Protein AF-N9Z4W6-F1 (afdb_monomer)

Radius of gyration: 20.59 Å; Cα contacts (8 Å, |Δi|>4): 262; chains: 1; bounding box: 48×37×67 Å

pLDDT: mean 90.76, std 9.38, range [47.69, 98.38]

Mean predicted aligned error: 5.92 Å

Foldseek 3Di:
DPFDEAEDCVPPPLLVDDLQQLQQPDKDWDWDWDDDDPPIDIDIFIFGQGNPGTYGLVVSLVSLCVSCVSVVNVVVLVLQLVCCVPPVPDPDPPDDSSSVSSNCVSVVVCPDLLRLCVQVSCVVRPVVVCPPDAAWKKAFPPPRDIDRHHHPNVVVVQWHQDPVPRDTGGIGGPDDDD

Nearest PDB structures (foldseek):
  4rnd-assembly1_C  TM=2.613E-01  e=1.768E+00  Saccharomyces cerevisiae S288C
  3ftq-assembly5_A  TM=2.591E-01  e=4.337E+00  Mus musculus
  6s2f-assembly1_A  TM=2.203E-01  e=3.414E+00  Saccharomyces cerevisiae S288C
  7y9b-assembly1_B  TM=1.938E-01  e=3.848E+00  Pipistrellus bat coronavirus HKU5

Secondary structure (DSSP, 8-state):
----EE--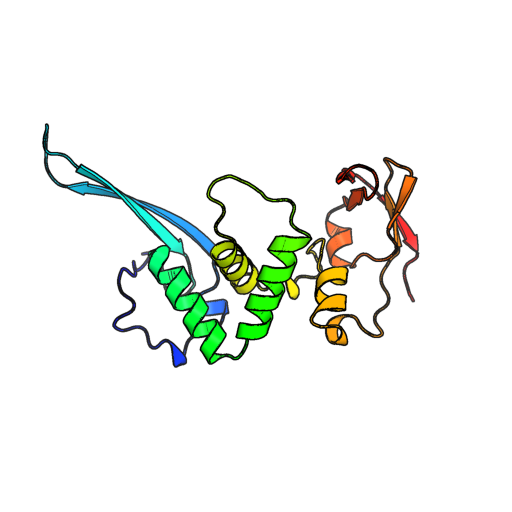-TT--GGG--TTTT---EEEEEEEEESSGGG-EEEEEEEEE-SS-EEEHHHHHHHHHHHHHHTT-HHHHHHHHHHHHHT-----TT--HHHHHHHHHHTTGGG-TTSTTHHHHHHHH-GGGTTT----EEEETTTTEEES---HHHHTTS-EE-TTT--EE-EEEEE---

Solvent-accessible surface area (backbone atoms only — not comparable to full-atom values): 10509 Å² total; per-residue (Å²): 131,91,70,54,71,35,89,63,70,83,90,59,69,61,91,79,54,54,64,70,43,64,18,72,73,48,81,41,75,44,82,43,74,46,77,59,80,95,63,47,45,77,50,70,51,51,24,32,34,31,72,81,27,32,26,30,43,75,56,42,56,58,48,50,55,51,44,35,52,76,73,68,41,48,68,57,45,52,51,41,38,54,45,48,68,73,72,44,89,71,85,53,90,89,67,56,61,66,60,51,23,52,52,44,56,42,64,41,43,81,76,34,56,55,38,92,53,23,65,69,50,28,54,72,78,39,39,83,81,49,60,96,63,75,47,31,22,34,32,30,70,81,78,70,44,75,45,76,67,44,44,77,56,32,58,75,66,64,47,45,71,29,94,85,76,66,48,75,33,49,61,46,82,77,45,73,66,131

Sequence (178 aa):
MERRQINSLSGIDIPSLGFEDIRFMFGTGVSESDGFGRQKKRSLRKGVQTQIGDIREDLWYQLAEQVIGLHGETWLLEALEVWCREEMHYPRYGFDLHKEALEMHSHRIFDSEGWIDYIPFNRRFRPEVVEGRRFPKIRVDCCNREISEVTEESLRRDMAPCPGCGAFRSYEVIERPE

Structure (mmCIF, N/CA/C/O backbone):
data_AF-N9Z4W6-F1
#
_entry.id   AF-N9Z4W6-F1
#
loop_
_atom_site.group_PDB
_atom_site.id
_atom_site.type_symbol
_atom_site.label_atom_id
_atom_site.label_alt_id
_atom_site.label_comp_id
_atom_site.label_asym_id
_atom_site.label_entity_id
_atom_site.label_seq_id
_atom_site.pdbx_PDB_ins_code
_atom_site.Cartn_x
_atom_site.Cartn_y
_atom_site.Cartn_z
_atom_site.occupancy
_atom_site.B_iso_or_equiv
_atom_site.auth_seq_id
_atom_site.auth_comp_id
_atom_site.auth_asym_id
_atom_site.auth_atom_id
_atom_site.pdbx_PDB_model_num
ATOM 1 N N . MET A 1 1 ? -20.416 17.299 4.964 1.00 47.69 1 MET A N 1
ATOM 2 C CA . MET A 1 1 ? -20.675 15.846 4.985 1.00 47.69 1 MET A CA 1
ATOM 3 C C . MET A 1 1 ? -20.576 15.395 6.427 1.00 47.69 1 MET A C 1
ATOM 5 O O . MET A 1 1 ? -19.524 15.576 7.029 1.00 47.69 1 MET A O 1
ATOM 9 N N . GLU A 1 2 ? -21.678 14.935 7.005 1.00 49.84 2 GLU A N 1
ATOM 10 C CA . GLU A 1 2 ? -21.704 14.396 8.364 1.00 49.84 2 GLU A CA 1
ATOM 11 C C . GLU A 1 2 ? -20.915 13.080 8.359 1.00 49.84 2 GLU A C 1
ATOM 13 O O . GLU A 1 2 ? -21.285 12.122 7.683 1.00 49.84 2 GLU A O 1
ATOM 18 N N . ARG A 1 3 ? -19.740 13.069 8.996 1.00 69.12 3 ARG A N 1
ATOM 19 C CA . ARG A 1 3 ? -18.851 11.903 9.004 1.00 69.12 3 ARG A CA 1
ATOM 20 C C . ARG A 1 3 ? -19.323 10.966 10.104 1.00 69.12 3 ARG A C 1
ATOM 22 O O . ARG A 1 3 ? -19.065 11.219 11.279 1.00 69.12 3 ARG A O 1
ATOM 29 N N . ARG A 1 4 ? -20.039 9.903 9.731 1.00 90.19 4 ARG A N 1
ATOM 30 C CA . ARG A 1 4 ? -20.436 8.845 10.666 1.00 90.19 4 ARG A CA 1
ATOM 31 C C . ARG A 1 4 ? -19.179 8.267 11.320 1.00 90.19 4 ARG A C 1
ATOM 33 O O . ARG A 1 4 ? -18.377 7.624 10.645 1.00 90.19 4 ARG A O 1
ATOM 40 N N . GLN A 1 5 ? -19.012 8.505 12.620 1.00 94.19 5 GLN A N 1
ATOM 41 C CA . GLN A 1 5 ? -17.922 7.920 13.395 1.00 94.19 5 GLN A CA 1
ATOM 42 C C . GLN A 1 5 ? -18.233 6.463 13.726 1.00 94.19 5 GLN A C 1
ATOM 44 O O . GLN A 1 5 ? -19.307 6.138 14.234 1.00 94.19 5 GLN A O 1
ATOM 49 N N . ILE A 1 6 ? -17.266 5.593 13.471 1.00 95.38 6 ILE A N 1
ATOM 50 C CA . ILE A 1 6 ? -17.329 4.166 13.753 1.00 95.38 6 ILE A CA 1
ATOM 51 C C . ILE A 1 6 ? -16.322 3.888 14.872 1.00 95.38 6 ILE A C 1
ATOM 53 O O . ILE A 1 6 ? -15.109 3.959 14.684 1.00 95.38 6 ILE A O 1
ATOM 57 N N . ASN A 1 7 ? -16.846 3.624 16.069 1.00 95.12 7 ASN A N 1
ATOM 58 C CA . ASN A 1 7 ? -16.066 3.350 17.286 1.00 95.12 7 ASN A CA 1
ATOM 59 C C . ASN A 1 7 ? -16.203 1.895 17.767 1.00 95.12 7 ASN A C 1
ATOM 61 O O . ASN A 1 7 ? -15.691 1.539 18.829 1.00 95.12 7 ASN A O 1
ATOM 65 N N . SER A 1 8 ? -16.901 1.068 16.989 1.00 95.00 8 SER A N 1
ATOM 66 C CA . SER A 1 8 ? -17.042 -0.373 17.166 1.00 95.00 8 SER A CA 1
ATOM 67 C C . SER A 1 8 ? -17.280 -1.007 15.798 1.00 95.00 8 SER A C 1
ATOM 69 O O . SER A 1 8 ? -17.949 -0.401 14.960 1.00 95.00 8 SER A O 1
ATOM 71 N N . LEU A 1 9 ? -16.773 -2.222 15.592 1.00 94.19 9 LEU A N 1
ATOM 72 C CA . LEU A 1 9 ? -17.077 -3.027 14.404 1.00 94.19 9 LEU A CA 1
ATOM 73 C C . LEU A 1 9 ? -18.420 -3.771 14.530 1.00 94.19 9 LEU A C 1
ATOM 75 O O . LEU A 1 9 ? -18.932 -4.303 13.550 1.00 94.19 9 LEU A O 1
ATOM 79 N N . SER A 1 10 ? -19.029 -3.783 15.723 1.00 90.06 10 SER A N 1
ATOM 80 C CA . SER A 1 10 ? -20.347 -4.384 15.946 1.00 90.06 10 SER A CA 1
ATOM 81 C C . SER A 1 10 ? -21.411 -3.693 15.083 1.00 90.06 10 SER A C 1
ATOM 83 O O . SER A 1 10 ? -21.718 -2.520 15.305 1.00 90.06 10 SER A O 1
ATOM 85 N N . GLY A 1 11 ? -21.987 -4.424 14.128 1.00 87.62 11 GLY A N 1
ATOM 86 C CA . GLY A 1 11 ? -23.000 -3.910 13.199 1.00 87.62 11 GLY A CA 1
ATOM 87 C C . GLY A 1 11 ? -22.466 -3.530 11.815 1.00 87.62 11 GLY A C 1
ATOM 88 O O . GLY A 1 11 ? -23.227 -2.998 11.010 1.00 87.62 11 GLY A O 1
ATOM 89 N N . ILE A 1 12 ? -21.188 -3.797 11.535 1.00 93.00 12 ILE A N 1
ATOM 90 C CA . ILE A 1 12 ? -20.648 -3.811 10.175 1.00 93.00 12 ILE A CA 1
ATOM 91 C C . ILE A 1 12 ? -20.713 -5.245 9.658 1.00 93.00 12 ILE A C 1
ATOM 93 O O . ILE A 1 12 ? -20.221 -6.168 10.306 1.00 93.00 12 ILE A O 1
ATOM 97 N N . ASP A 1 13 ? -21.319 -5.422 8.491 1.00 95.12 13 ASP A N 1
ATOM 98 C CA . ASP A 1 13 ? -21.306 -6.690 7.771 1.00 95.12 13 ASP A CA 1
ATOM 99 C C . ASP A 1 13 ? -19.973 -6.832 7.024 1.00 95.12 13 ASP A C 1
ATOM 101 O O . ASP A 1 13 ? -19.857 -6.494 5.853 1.00 95.12 13 ASP A O 1
ATOM 105 N N . ILE A 1 14 ? -18.925 -7.250 7.741 1.00 94.56 14 ILE A N 1
ATOM 106 C CA . ILE A 1 14 ? -17.553 -7.327 7.207 1.00 94.56 14 ILE A CA 1
ATOM 107 C C . ILE A 1 14 ? -17.464 -8.178 5.923 1.00 94.56 14 ILE A C 1
ATOM 109 O O . ILE A 1 14 ? -16.799 -7.732 4.989 1.00 94.56 14 ILE A O 1
ATOM 113 N N . PRO A 1 15 ? -18.133 -9.346 5.810 1.00 95.62 15 PRO A N 1
ATOM 114 C CA . PRO A 1 15 ? -18.084 -10.159 4.593 1.00 95.62 15 PRO A CA 1
ATOM 115 C C . PRO A 1 15 ? -18.609 -9.484 3.321 1.00 95.62 15 PRO A C 1
ATOM 117 O O . PRO A 1 15 ? -18.264 -9.940 2.234 1.00 95.62 15 PRO A O 1
ATOM 120 N N . SER A 1 16 ? -19.432 -8.433 3.422 1.00 95.62 16 SER A N 1
ATOM 121 C CA . SER A 1 16 ? -19.909 -7.692 2.246 1.00 95.62 16 SER A CA 1
ATOM 122 C C . SER A 1 16 ? -19.009 -6.526 1.834 1.00 95.62 16 SER A C 1
ATOM 124 O O . SER A 1 16 ? -19.274 -5.904 0.807 1.00 95.62 16 SER A O 1
ATOM 126 N N . LEU A 1 17 ? -17.940 -6.240 2.586 1.00 96.62 17 LEU A N 1
ATOM 127 C CA . LEU A 1 17 ? -17.010 -5.157 2.270 1.00 96.62 17 LEU A CA 1
ATOM 128 C C . LEU A 1 17 ? -15.988 -5.563 1.203 1.00 96.62 17 LEU A C 1
ATOM 130 O O . LEU A 1 17 ? -15.403 -6.649 1.250 1.00 96.62 17 LEU A O 1
ATOM 134 N N . GLY A 1 18 ? -15.721 -4.644 0.277 1.00 96.19 18 GLY A N 1
ATOM 135 C CA . GLY A 1 18 ? -14.570 -4.683 -0.621 1.00 96.19 18 GLY A CA 1
ATOM 136 C C . GLY A 1 18 ? -13.427 -3.773 -0.161 1.00 96.19 18 GLY A C 1
ATOM 137 O O . GLY A 1 18 ? -13.537 -3.025 0.811 1.00 96.19 18 GLY A O 1
ATOM 138 N N . PHE A 1 19 ? -12.313 -3.795 -0.896 1.00 96.81 19 PHE A N 1
ATOM 139 C CA . PHE A 1 19 ? -11.141 -2.975 -0.566 1.00 96.81 19 PHE A CA 1
ATOM 140 C C . PHE A 1 19 ? -11.378 -1.468 -0.712 1.00 96.81 19 PHE A C 1
ATOM 142 O O . PHE A 1 19 ? -10.868 -0.699 0.098 1.00 96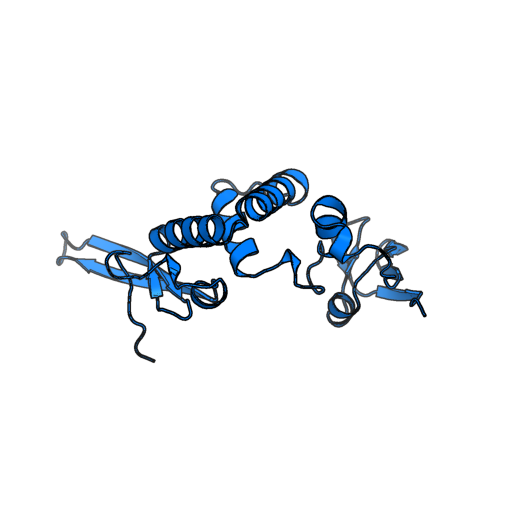.81 19 PHE A O 1
ATOM 149 N N . GLU A 1 20 ? -12.181 -1.033 -1.688 1.00 96.31 20 GLU A N 1
ATOM 150 C CA . GLU A 1 20 ? -12.514 0.393 -1.839 1.00 96.31 20 GLU A CA 1
ATOM 151 C C . GLU A 1 20 ? -13.373 0.911 -0.675 1.00 96.31 20 GLU A C 1
ATOM 153 O O . GLU A 1 20 ? -13.198 2.052 -0.245 1.00 96.31 20 GLU A O 1
ATOM 158 N N . ASP A 1 21 ? -14.225 0.061 -0.086 1.00 96.81 21 ASP A N 1
ATOM 159 C CA . ASP A 1 21 ? -15.069 0.445 1.050 1.00 96.81 21 ASP A CA 1
ATOM 160 C C . ASP A 1 21 ? -14.235 0.859 2.269 1.00 96.81 21 ASP A C 1
ATOM 162 O O . ASP A 1 21 ? -14.584 1.805 2.986 1.00 96.81 21 ASP A O 1
ATOM 166 N N . ILE A 1 22 ? -13.116 0.159 2.479 1.00 96.44 22 ILE A N 1
ATOM 167 C CA . ILE A 1 22 ? -12.206 0.339 3.615 1.00 96.44 22 ILE A CA 1
ATOM 168 C C . ILE A 1 22 ? -10.924 1.099 3.262 1.00 96.44 22 ILE A C 1
ATOM 170 O O . ILE A 1 22 ? -10.061 1.253 4.127 1.00 96.44 22 ILE A O 1
ATOM 174 N N . ARG A 1 23 ? -10.780 1.582 2.023 1.00 97.12 23 ARG A N 1
ATOM 175 C CA . ARG A 1 23 ? -9.571 2.266 1.554 1.00 97.12 23 ARG A CA 1
ATOM 176 C C . ARG A 1 23 ? -9.199 3.422 2.477 1.00 97.12 23 ARG A C 1
ATOM 178 O O . ARG A 1 23 ? -10.034 4.282 2.770 1.00 97.12 23 ARG A O 1
ATOM 185 N N . PHE A 1 24 ? -7.937 3.465 2.903 1.00 97.06 24 PHE A N 1
ATOM 186 C CA . PHE A 1 24 ? -7.423 4.562 3.714 1.0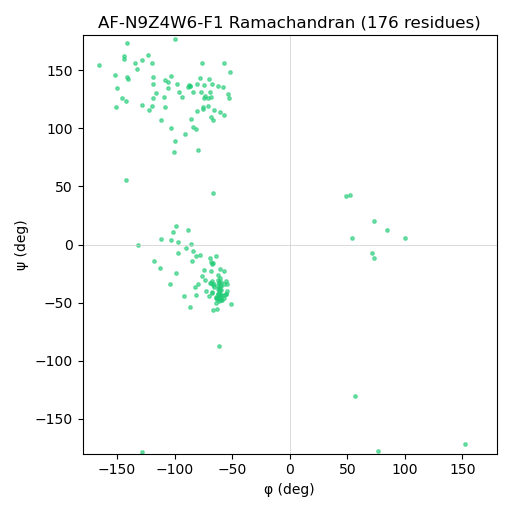0 97.06 24 PHE A CA 1
ATOM 187 C C . PHE A 1 24 ? -7.424 5.841 2.866 1.00 97.06 24 PHE A C 1
ATOM 189 O O . PHE A 1 24 ? -6.629 5.982 1.941 1.00 97.06 24 PHE A O 1
ATOM 196 N N . MET A 1 25 ? -8.334 6.783 3.131 1.00 95.62 25 MET A N 1
ATOM 197 C CA . MET A 1 25 ? -8.365 8.049 2.386 1.00 95.62 25 MET A CA 1
ATOM 198 C C . MET A 1 25 ? -7.434 9.076 3.030 1.00 95.62 25 MET A C 1
ATOM 200 O O . MET A 1 25 ? -6.577 9.654 2.368 1.00 95.62 25 MET A O 1
ATOM 204 N N . PHE A 1 26 ? -7.623 9.320 4.328 1.00 94.81 26 PHE A N 1
ATOM 205 C CA . PHE A 1 26 ? -6.786 10.200 5.141 1.00 94.81 26 PHE A CA 1
ATOM 206 C C . PHE A 1 26 ? -7.057 9.976 6.633 1.00 94.81 26 PHE A C 1
ATOM 208 O O . PHE A 1 26 ? -8.162 9.594 7.031 1.00 94.81 26 PHE A O 1
ATOM 215 N N . GLY A 1 27 ? -6.059 10.276 7.467 1.00 95.06 27 GLY A N 1
ATOM 216 C CA . GLY A 1 27 ? -6.202 10.247 8.920 1.00 95.06 27 GLY A CA 1
ATOM 217 C C . GLY A 1 27 ? -7.095 11.380 9.435 1.00 95.06 27 GLY A C 1
ATOM 218 O O . GLY A 1 27 ? -7.059 12.510 8.943 1.00 95.06 27 GLY A O 1
ATOM 219 N N . THR A 1 28 ? -7.893 11.088 10.455 1.00 95.25 28 THR A N 1
ATOM 220 C CA . THR A 1 28 ? -8.751 12.038 11.168 1.00 95.25 28 THR A CA 1
ATOM 221 C C . THR A 1 28 ? -8.363 12.104 12.644 1.00 95.25 28 THR A C 1
ATOM 223 O O . THR A 1 28 ? -7.763 11.190 13.212 1.00 95.25 28 THR A O 1
ATOM 226 N N . GLY A 1 29 ? -8.695 13.222 13.289 1.00 93.69 29 GLY A N 1
ATOM 227 C CA . GLY A 1 29 ? -8.408 13.441 14.700 1.00 93.69 29 GLY A CA 1
ATOM 228 C C . GLY A 1 29 ? -9.500 14.267 15.358 1.00 93.69 29 GLY A C 1
ATOM 229 O O . GLY A 1 29 ? -9.803 15.365 14.892 1.00 93.69 29 GLY A O 1
ATOM 230 N N . VAL A 1 30 ? -10.073 13.765 16.452 1.00 90.06 30 VAL A N 1
ATOM 231 C CA . VAL A 1 30 ? -11.050 14.508 17.259 1.00 90.06 30 VAL A CA 1
ATOM 232 C C . VAL A 1 30 ? -10.514 14.679 18.668 1.00 90.06 30 VAL A C 1
ATOM 234 O O . VAL A 1 30 ? -10.226 13.709 19.367 1.00 90.06 30 VAL A O 1
ATOM 237 N N . SER A 1 31 ? -10.346 15.940 19.071 1.00 90.62 31 SER A N 1
ATOM 238 C CA . SER A 1 31 ? -9.992 16.276 20.448 1.00 90.62 31 SER A CA 1
ATOM 239 C C . SER A 1 31 ? -11.184 16.013 21.350 1.00 90.62 31 SER A C 1
ATOM 241 O O . SER A 1 31 ? -12.224 16.654 21.223 1.00 90.62 31 SER A O 1
ATOM 243 N N . GLU A 1 32 ? -10.998 15.116 22.298 1.00 88.44 32 GLU A N 1
ATOM 244 C CA . GLU A 1 32 ? -11.972 14.798 23.324 1.00 88.44 32 GLU A CA 1
ATOM 245 C C . GLU A 1 32 ? -11.538 15.456 24.631 1.00 88.44 32 GLU A C 1
ATOM 247 O O . GLU A 1 32 ? -10.352 15.656 24.927 1.00 88.44 32 GLU A O 1
ATOM 252 N N . SER A 1 33 ? -12.514 15.901 25.408 1.00 88.31 33 SER A N 1
ATOM 253 C CA . SER A 1 33 ? -12.266 16.497 26.710 1.00 88.31 33 SER A CA 1
ATOM 254 C C . SER A 1 33 ? -13.358 16.072 27.661 1.00 88.31 33 SER A C 1
ATOM 256 O O . SER A 1 33 ? -14.528 16.332 27.401 1.00 88.31 33 SER A O 1
ATOM 258 N N . ASP A 1 34 ? -12.947 15.461 28.760 1.00 89.00 34 ASP A N 1
ATOM 259 C CA . ASP A 1 34 ? -13.835 15.007 29.819 1.00 89.00 34 ASP A CA 1
ATOM 260 C C . ASP A 1 34 ? -13.479 15.717 31.130 1.00 89.00 34 ASP A C 1
ATOM 262 O O . ASP A 1 34 ? -12.302 15.919 31.443 1.00 89.00 34 ASP A O 1
ATOM 266 N N . GLY A 1 35 ? -14.494 16.141 31.881 1.00 88.00 35 GLY A N 1
ATOM 267 C CA . GLY A 1 35 ? -14.331 16.879 33.135 1.00 88.00 35 GLY A CA 1
ATOM 268 C C . GLY A 1 35 ? -13.958 18.366 32.998 1.00 88.00 35 GLY A C 1
ATOM 269 O O . GLY A 1 35 ? -13.853 18.936 31.909 1.00 88.00 35 GLY A O 1
ATOM 270 N N . PHE A 1 36 ? -13.757 19.020 34.149 1.00 86.81 36 PHE A N 1
ATOM 271 C CA . PHE A 1 36 ? -13.523 20.466 34.263 1.00 86.81 36 PHE A CA 1
ATOM 272 C C . PHE A 1 36 ? -12.361 20.803 35.211 1.00 86.81 36 PHE A C 1
ATOM 274 O O . PHE A 1 36 ? -12.021 20.044 36.122 1.00 86.81 36 PHE A O 1
ATOM 281 N N . GLY A 1 37 ? -11.754 21.979 35.013 1.00 88.69 37 GLY A N 1
ATOM 282 C CA . GLY A 1 37 ? -10.690 22.503 35.875 1.00 88.69 37 GLY A CA 1
ATOM 283 C C . GLY A 1 37 ? -9.498 21.548 35.990 1.00 88.69 37 GLY A C 1
ATOM 284 O O . GLY A 1 37 ? -8.993 21.052 34.986 1.00 88.69 37 GLY A O 1
ATOM 285 N N . ARG A 1 38 ? -9.064 21.267 37.226 1.00 87.81 38 ARG A N 1
ATOM 286 C CA . ARG A 1 38 ? -7.938 20.356 37.509 1.00 87.81 38 ARG A CA 1
ATOM 287 C C . ARG A 1 38 ? -8.214 18.888 37.152 1.00 87.81 38 ARG A C 1
ATOM 289 O O . ARG A 1 38 ? -7.266 18.122 37.070 1.00 87.81 38 ARG A O 1
ATOM 296 N N . GLN A 1 39 ? -9.476 18.503 36.942 1.00 91.06 39 GLN A N 1
ATOM 297 C CA . GLN A 1 39 ? -9.869 17.138 36.568 1.00 91.06 39 GLN A CA 1
ATOM 298 C C . GLN A 1 39 ? -10.074 16.968 35.056 1.00 91.06 39 GLN A C 1
ATOM 300 O O . GLN A 1 39 ? -10.458 15.888 34.616 1.00 91.06 39 GLN A O 1
ATOM 305 N N . LYS A 1 40 ? -9.839 18.017 34.252 1.00 90.62 40 LYS A N 1
ATOM 306 C CA . LYS A 1 40 ? -10.010 17.942 32.800 1.00 90.62 40 LYS A CA 1
ATOM 307 C C . LYS A 1 40 ? -8.987 16.980 32.195 1.00 90.62 40 LYS A C 1
ATOM 309 O O . LYS A 1 40 ? -7.789 17.261 32.195 1.00 90.62 40 LYS A O 1
ATOM 314 N N . LYS A 1 41 ? -9.470 15.886 31.617 1.00 90.81 41 LYS A N 1
ATOM 315 C CA . LYS A 1 41 ? -8.677 14.950 30.818 1.00 90.81 41 LYS A CA 1
ATOM 316 C C . LYS A 1 41 ? -8.846 15.304 29.350 1.00 90.81 41 LYS A C 1
ATOM 318 O O . LYS A 1 41 ? -9.964 15.516 28.891 1.00 90.81 41 LYS A O 1
ATOM 323 N N . ARG A 1 42 ? -7.737 15.400 28.617 1.00 89.19 42 ARG A N 1
ATOM 324 C CA . ARG A 1 42 ? -7.745 15.583 27.161 1.00 89.19 42 ARG A CA 1
ATOM 325 C C . ARG A 1 42 ? -7.261 14.296 26.513 1.00 89.19 42 ARG A C 1
ATOM 327 O O . ARG A 1 42 ? -6.180 13.823 26.854 1.00 89.19 42 ARG A O 1
ATOM 334 N N . SER A 1 43 ? -8.041 13.772 25.582 1.00 90.50 43 SER A N 1
ATOM 335 C CA . SER A 1 43 ? -7.666 12.657 24.713 1.00 90.50 43 SER A CA 1
ATOM 336 C C . SER A 1 43 ? -7.800 13.079 23.254 1.00 90.50 43 SER A C 1
ATOM 338 O O . SER A 1 43 ? -8.412 14.099 22.928 1.00 90.50 43 SER A O 1
ATOM 340 N N . LEU A 1 44 ? -7.172 12.317 22.366 1.00 91.25 44 LEU A N 1
ATOM 341 C CA . LEU A 1 44 ? -7.333 12.464 20.928 1.00 91.25 44 LEU A CA 1
ATOM 342 C C . LEU A 1 44 ? -7.821 11.127 20.386 1.00 91.25 44 LEU A C 1
ATOM 344 O O . LEU A 1 44 ? -7.086 10.141 20.434 1.00 91.25 44 LEU A O 1
ATOM 348 N N . ARG A 1 45 ? -9.035 11.107 19.843 1.00 93.56 45 ARG A N 1
ATOM 349 C CA . ARG A 1 45 ? -9.487 9.992 19.020 1.00 93.56 45 ARG A CA 1
ATOM 350 C C . ARG A 1 45 ? -8.806 10.106 17.662 1.00 93.56 45 ARG A C 1
ATOM 352 O O . ARG A 1 45 ? -9.066 11.065 16.937 1.00 93.56 45 ARG A O 1
ATOM 359 N N . LYS A 1 46 ? -7.974 9.126 17.321 1.00 95.56 46 LYS A N 1
ATOM 360 C CA . LYS A 1 46 ? -7.433 8.951 15.969 1.00 95.56 46 LYS A CA 1
ATOM 361 C C . LYS A 1 46 ? -8.386 8.102 15.140 1.00 95.56 46 LYS A C 1
ATOM 363 O O . LYS A 1 46 ? -8.921 7.109 15.640 1.00 95.56 46 LYS A O 1
ATOM 368 N N . GLY A 1 47 ? -8.610 8.501 13.900 1.00 96.56 47 GLY A N 1
ATOM 369 C CA . GLY A 1 47 ? -9.449 7.765 12.969 1.00 96.56 47 GLY A CA 1
ATOM 370 C C . GLY A 1 47 ? -8.892 7.767 11.558 1.00 96.56 47 GLY A C 1
ATOM 371 O O . GLY A 1 47 ? -7.905 8.434 11.257 1.00 96.56 47 GLY A O 1
ATOM 372 N N . VAL A 1 48 ? -9.551 7.003 10.703 1.00 97.19 48 VAL A N 1
ATOM 373 C CA . VAL A 1 48 ? -9.266 6.853 9.284 1.00 97.19 48 VAL A CA 1
ATOM 374 C C . VAL A 1 48 ? -10.572 7.088 8.550 1.00 97.19 48 VAL A C 1
ATOM 376 O O . VAL A 1 48 ? -11.567 6.392 8.778 1.00 97.19 48 VAL A O 1
ATOM 379 N N . GLN A 1 49 ? -10.589 8.089 7.672 1.00 97.06 49 GLN A N 1
ATOM 380 C CA . GLN A 1 49 ? -11.714 8.270 6.769 1.00 97.06 49 GLN A CA 1
ATOM 381 C C . GLN A 1 49 ? -11.660 7.193 5.682 1.00 97.06 49 GLN A C 1
ATOM 383 O O . GLN A 1 49 ? -10.654 7.050 4.990 1.00 97.06 49 GLN A O 1
ATOM 388 N N . THR A 1 50 ? -12.778 6.494 5.519 1.00 96.75 50 THR A N 1
ATOM 389 C CA . THR A 1 50 ? -13.036 5.498 4.470 1.00 96.75 50 THR A CA 1
ATOM 390 C C . THR A 1 50 ? -14.360 5.822 3.770 1.00 96.75 50 THR A C 1
ATOM 392 O O . THR A 1 50 ? -15.026 6.805 4.123 1.00 96.75 50 THR A O 1
ATOM 395 N N . GLN A 1 51 ? -14.784 5.007 2.803 1.00 95.19 51 GLN A N 1
ATOM 396 C CA . GLN A 1 51 ? -16.074 5.194 2.136 1.00 95.19 51 GLN A CA 1
ATOM 397 C C . GLN A 1 51 ? -17.255 4.911 3.077 1.00 95.19 51 GLN A C 1
ATOM 399 O O . GLN A 1 51 ? -18.279 5.591 3.002 1.00 95.19 51 GLN A O 1
ATOM 404 N N . ILE A 1 52 ? -17.101 3.963 4.006 1.00 94.81 52 ILE A N 1
ATOM 405 C CA . ILE A 1 52 ? -18.168 3.572 4.943 1.00 94.81 52 ILE A CA 1
ATOM 406 C C . ILE A 1 52 ? -18.252 4.461 6.192 1.00 94.81 52 ILE A C 1
ATOM 408 O O . ILE A 1 52 ? -19.260 4.443 6.904 1.00 94.81 52 ILE A O 1
ATOM 412 N N . GLY A 1 53 ? -17.222 5.269 6.461 1.00 95.44 53 GLY A N 1
ATOM 413 C CA . GLY A 1 53 ? -17.222 6.238 7.556 1.00 95.44 53 GLY A CA 1
ATOM 414 C C . GLY A 1 53 ? -15.838 6.564 8.110 1.00 95.44 53 GLY A C 1
ATOM 415 O O . GLY A 1 53 ? -14.810 6.179 7.559 1.00 95.44 53 GLY A O 1
ATOM 416 N N . ASP A 1 54 ? -15.829 7.303 9.219 1.00 96.38 54 ASP A N 1
ATOM 417 C CA . ASP A 1 54 ? -14.623 7.637 9.982 1.00 96.38 54 ASP A CA 1
ATOM 418 C C . ASP A 1 54 ? -14.395 6.564 11.058 1.00 96.38 54 ASP A C 1
ATOM 420 O O . ASP A 1 54 ? -14.993 6.606 12.140 1.00 96.38 54 ASP A O 1
ATOM 424 N N . ILE A 1 55 ? -13.562 5.572 10.750 1.00 97.00 55 ILE A N 1
ATOM 425 C CA . ILE A 1 55 ? -13.296 4.406 11.601 1.00 97.00 55 ILE A CA 1
ATOM 426 C C . ILE A 1 55 ? -12.179 4.741 12.579 1.00 97.00 55 ILE A C 1
ATOM 428 O O . ILE A 1 55 ? -11.195 5.362 12.200 1.00 97.00 55 ILE A O 1
ATOM 432 N N . ARG A 1 56 ? -12.311 4.357 13.852 1.00 96.88 56 ARG A N 1
ATOM 433 C CA . ARG A 1 56 ? -11.217 4.522 14.821 1.00 96.88 56 ARG A CA 1
ATOM 434 C C . ARG A 1 56 ? -9.978 3.768 14.319 1.00 96.88 56 ARG A C 1
ATOM 436 O O . ARG A 1 56 ? -10.107 2.649 13.841 1.00 96.88 56 ARG A O 1
ATOM 443 N N . GLU A 1 57 ? -8.802 4.381 14.402 1.00 96.81 57 GLU A N 1
ATOM 444 C CA . GLU A 1 57 ? -7.583 3.913 13.716 1.00 96.81 57 GLU A CA 1
ATOM 445 C C . GLU A 1 57 ? -7.198 2.464 14.075 1.00 96.81 57 GLU A C 1
ATOM 447 O O . GLU A 1 57 ? -6.929 1.651 13.197 1.00 96.81 57 GLU A O 1
ATOM 452 N N . ASP A 1 58 ? -7.261 2.097 15.355 1.00 96.12 58 ASP A N 1
ATOM 453 C CA . ASP A 1 58 ? -7.040 0.724 15.832 1.00 96.12 58 ASP A CA 1
ATOM 454 C C . ASP A 1 58 ? -8.030 -0.286 15.232 1.00 96.12 58 ASP A C 1
ATOM 456 O O . ASP A 1 58 ? -7.645 -1.401 14.883 1.00 96.12 58 ASP A O 1
ATOM 460 N N . LEU A 1 59 ? -9.299 0.106 15.093 1.00 97.75 59 LEU A N 1
ATOM 461 C CA . LEU A 1 59 ? -10.336 -0.727 14.485 1.00 97.75 59 LEU A CA 1
ATOM 462 C C . LEU A 1 59 ? -10.180 -0.821 12.972 1.00 97.75 59 LEU A C 1
ATOM 464 O O . LEU A 1 59 ? -10.551 -1.839 12.398 1.00 97.75 59 LEU A O 1
ATOM 468 N N . TRP A 1 60 ? -9.649 0.219 12.329 1.00 98.25 60 TRP A N 1
ATOM 469 C CA . TRP A 1 60 ? -9.383 0.195 10.897 1.00 98.25 60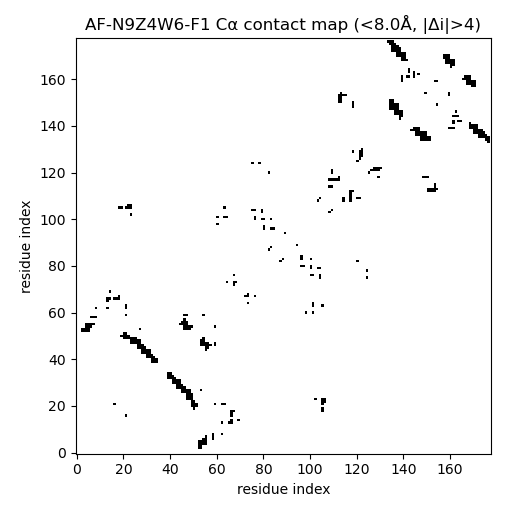 TRP A CA 1
ATOM 470 C C . TRP A 1 60 ? -8.346 -0.877 10.556 1.00 98.25 60 TRP A C 1
ATOM 472 O O . TRP A 1 60 ? -8.609 -1.686 9.673 1.00 98.25 60 TRP A O 1
ATOM 482 N N . TYR A 1 61 ? -7.241 -0.970 11.307 1.00 98.19 61 TYR A N 1
ATOM 483 C CA . TYR A 1 61 ? -6.242 -2.026 11.087 1.00 98.19 61 TYR A CA 1
ATOM 484 C C . TYR A 1 61 ? -6.832 -3.433 11.283 1.00 98.19 61 TYR A C 1
ATOM 486 O O . TYR A 1 61 ? -6.634 -4.303 10.440 1.00 98.19 61 TYR A O 1
ATOM 494 N N . GLN A 1 62 ? -7.633 -3.640 12.338 1.00 97.88 62 GLN A N 1
ATOM 495 C CA . GLN A 1 62 ? -8.327 -4.919 12.570 1.00 97.88 62 GLN A CA 1
ATOM 496 C C . GLN A 1 62 ? -9.320 -5.263 11.454 1.00 97.88 62 GLN A C 1
ATOM 498 O O . GLN A 1 62 ? -9.500 -6.431 11.113 1.00 97.88 62 GLN A O 1
ATOM 503 N N . LEU A 1 63 ? -10.020 -4.260 10.922 1.00 98.12 63 LEU A N 1
ATOM 504 C CA . LEU A 1 63 ? -10.967 -4.442 9.829 1.00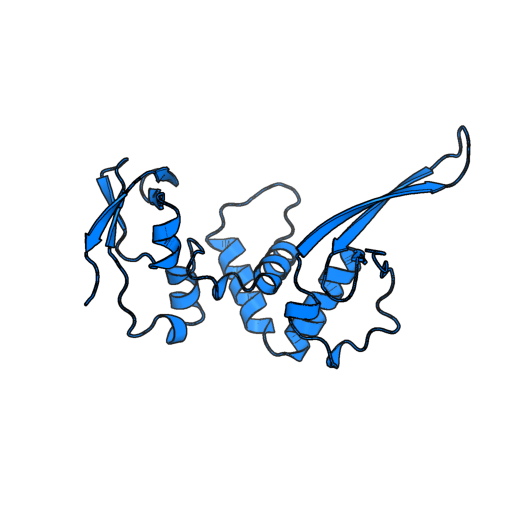 98.12 63 LEU A CA 1
ATOM 505 C C . LEU A 1 63 ? -10.238 -4.764 8.523 1.00 98.12 63 LEU A C 1
ATOM 507 O O . LEU A 1 63 ? -10.653 -5.677 7.816 1.00 98.12 63 LEU A O 1
ATOM 511 N N . ALA A 1 64 ? -9.159 -4.041 8.220 1.00 98.25 64 ALA A N 1
ATOM 512 C CA . ALA A 1 64 ? -8.360 -4.243 7.021 1.00 98.25 64 ALA A CA 1
ATOM 513 C C . ALA A 1 64 ? -7.795 -5.665 6.964 1.00 98.25 64 ALA A C 1
ATOM 515 O O . ALA A 1 64 ? -7.981 -6.344 5.959 1.00 98.25 64 ALA A O 1
ATOM 516 N N . GLU A 1 65 ? -7.210 -6.151 8.059 1.00 98.00 65 GLU A N 1
ATOM 517 C CA . GLU A 1 65 ? -6.695 -7.521 8.146 1.00 98.00 65 GLU A CA 1
ATOM 518 C C . GLU A 1 65 ? -7.797 -8.571 7.909 1.00 98.00 65 GLU A C 1
ATOM 520 O O . GLU A 1 65 ? -7.611 -9.510 7.133 1.00 98.00 65 GLU A O 1
ATOM 525 N N . GLN A 1 66 ? -8.983 -8.383 8.501 1.00 97.88 66 GLN A N 1
ATOM 526 C CA . GLN A 1 66 ? -10.123 -9.284 8.291 1.00 97.88 66 GLN A CA 1
ATOM 527 C C . GLN A 1 66 ? -10.609 -9.289 6.839 1.00 97.88 66 GLN A C 1
ATOM 529 O O . GLN A 1 66 ? -10.842 -10.360 6.282 1.00 97.88 66 GLN A O 1
ATOM 534 N N . VAL A 1 67 ? -10.757 -8.116 6.215 1.00 98.12 67 VAL A N 1
ATOM 535 C CA . VAL A 1 67 ? -11.189 -8.013 4.812 1.00 98.12 67 VAL A CA 1
ATOM 536 C C . VAL A 1 67 ? -10.147 -8.654 3.892 1.00 98.12 67 VAL A C 1
ATOM 538 O O . VAL A 1 67 ? -10.508 -9.469 3.049 1.00 98.12 67 VAL A O 1
ATOM 541 N N . ILE A 1 68 ? -8.856 -8.383 4.094 1.00 98.31 68 ILE A N 1
ATOM 542 C CA . ILE A 1 68 ? -7.766 -9.013 3.331 1.00 98.31 68 ILE A CA 1
ATOM 543 C C . ILE A 1 68 ? -7.816 -10.541 3.448 1.00 98.31 68 ILE A C 1
ATOM 545 O O . ILE A 1 68 ? -7.741 -11.240 2.436 1.00 98.31 68 ILE A O 1
ATOM 549 N N . GLY A 1 69 ? -7.997 -11.065 4.664 1.00 98.12 69 GLY A N 1
ATOM 550 C CA . GLY A 1 69 ? -8.122 -12.503 4.899 1.00 98.12 69 GLY A CA 1
ATOM 551 C C . GLY A 1 69 ? -9.337 -13.126 4.208 1.00 98.12 69 GLY A C 1
ATOM 552 O O . GLY A 1 69 ? -9.218 -14.182 3.590 1.00 98.12 69 GLY A O 1
ATOM 553 N N . LEU A 1 70 ? -10.495 -12.460 4.254 1.00 97.69 70 LEU A N 1
ATOM 554 C CA . LEU A 1 70 ? -11.726 -12.933 3.608 1.00 97.69 70 LEU A CA 1
ATOM 555 C C . LEU A 1 70 ? -11.624 -12.967 2.079 1.00 97.69 70 LEU A C 1
ATOM 557 O O . LEU A 1 70 ? -12.189 -13.860 1.451 1.00 97.69 70 LEU A O 1
ATOM 561 N N . HIS A 1 71 ? -10.892 -12.022 1.488 1.00 97.62 71 HIS A N 1
ATOM 562 C CA . HIS A 1 71 ? -10.641 -11.962 0.044 1.00 97.62 71 HIS A CA 1
ATOM 563 C C . HIS A 1 71 ? -9.434 -12.808 -0.399 1.00 97.62 71 HIS A C 1
ATOM 565 O O . HIS A 1 71 ? -9.131 -12.870 -1.587 1.00 97.62 71 HIS A O 1
ATOM 571 N N . GLY A 1 72 ? -8.763 -13.499 0.529 1.00 97.81 72 GLY A N 1
ATOM 572 C CA . GLY A 1 72 ? -7.660 -14.410 0.216 1.00 97.81 72 GLY A CA 1
ATOM 573 C C . GLY A 1 72 ? -6.355 -13.716 -0.190 1.00 97.81 72 GLY A C 1
ATOM 574 O O . GLY A 1 72 ? -5.500 -14.349 -0.808 1.00 97.81 72 GLY A O 1
ATOM 575 N N . GLU A 1 73 ? -6.173 -12.440 0.161 1.00 98.19 73 GLU A N 1
ATOM 576 C CA . GLU A 1 73 ? -4.974 -11.652 -0.168 1.00 98.19 73 GLU A CA 1
ATOM 577 C C . GLU A 1 73 ? -3.967 -11.573 0.998 1.00 98.19 73 GLU A C 1
ATOM 579 O O . GLU A 1 73 ? -3.037 -10.769 0.973 1.00 98.19 73 GLU A O 1
ATOM 584 N N . THR A 1 74 ? -4.084 -12.441 2.013 1.00 98.38 74 THR A N 1
ATOM 585 C CA . THR A 1 74 ? -3.119 -12.514 3.131 1.00 98.38 74 THR A CA 1
ATOM 586 C C . THR A 1 74 ? -1.682 -12.702 2.645 1.00 98.38 74 THR A C 1
ATOM 588 O O . THR A 1 74 ? -0.774 -12.049 3.146 1.00 98.38 74 THR A O 1
ATOM 591 N N . TRP A 1 75 ? -1.473 -13.524 1.614 1.00 98.25 75 TRP A N 1
ATOM 592 C CA . TRP A 1 75 ? -0.148 -13.730 1.021 1.00 98.25 75 TRP A CA 1
ATOM 593 C C . TRP 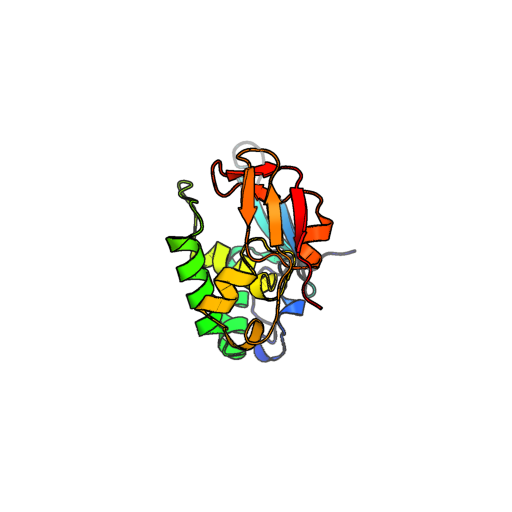A 1 75 ? 0.435 -12.439 0.415 1.00 98.25 75 TRP A C 1
ATOM 595 O O . TRP A 1 75 ? 1.650 -12.253 0.399 1.00 98.25 75 TRP A O 1
ATOM 605 N N . LEU A 1 76 ? -0.417 -11.536 -0.083 1.00 98.19 76 LEU A N 1
ATOM 606 C CA . LEU A 1 76 ? 0.001 -10.271 -0.685 1.00 98.19 76 LEU A CA 1
ATOM 607 C C . LEU A 1 76 ? 0.333 -9.233 0.391 1.00 98.19 76 LEU A C 1
ATOM 609 O O . LEU A 1 76 ? 1.275 -8.457 0.228 1.00 98.19 76 LEU A O 1
ATOM 613 N N . LEU A 1 77 ? -0.389 -9.264 1.514 1.00 98.12 77 LEU A N 1
ATOM 614 C CA . LEU A 1 77 ? -0.012 -8.530 2.720 1.00 98.12 77 LEU A CA 1
ATOM 615 C C . LEU A 1 77 ? 1.365 -8.986 3.231 1.00 98.12 77 LEU A C 1
ATOM 617 O O . LEU A 1 77 ? 2.238 -8.151 3.440 1.00 98.12 77 LEU A O 1
ATOM 621 N N . GLU A 1 78 ? 1.608 -10.295 3.333 1.00 97.56 78 GLU A N 1
ATOM 622 C CA . GLU A 1 78 ? 2.921 -10.842 3.715 1.00 97.56 78 GLU A CA 1
ATOM 623 C C . GLU A 1 78 ? 4.031 -10.442 2.725 1.00 97.56 78 GLU A C 1
ATOM 625 O O . GLU A 1 78 ? 5.144 -10.100 3.130 1.00 97.56 78 GLU A O 1
ATOM 630 N N . ALA A 1 79 ? 3.745 -10.430 1.419 1.00 97.44 79 ALA A N 1
ATOM 631 C CA . ALA A 1 79 ? 4.685 -9.960 0.402 1.00 97.44 79 ALA A CA 1
ATOM 632 C C . ALA A 1 79 ? 5.057 -8.479 0.590 1.00 97.44 79 ALA A C 1
ATOM 634 O O . ALA A 1 79 ? 6.234 -8.118 0.489 1.00 97.44 79 ALA A O 1
ATOM 635 N N . LEU A 1 80 ? 4.075 -7.626 0.904 1.00 95.88 80 LEU A N 1
ATOM 636 C CA . LEU A 1 80 ? 4.314 -6.227 1.258 1.00 95.88 80 LEU A CA 1
ATOM 637 C C . LEU A 1 80 ? 5.178 -6.107 2.512 1.00 95.88 80 LEU A C 1
ATOM 639 O O . LEU A 1 80 ? 6.140 -5.348 2.502 1.00 95.88 80 LEU A O 1
ATOM 643 N N . GLU A 1 81 ? 4.915 -6.892 3.554 1.00 94.19 81 GLU A N 1
ATOM 644 C CA . GLU A 1 81 ? 5.740 -6.886 4.765 1.00 94.19 81 GLU A CA 1
ATOM 645 C C . GLU A 1 81 ? 7.200 -7.263 4.488 1.00 94.19 81 GLU A C 1
ATOM 647 O O . GLU A 1 81 ? 8.125 -6.617 4.991 1.00 94.19 81 GLU A O 1
ATOM 652 N N . VAL A 1 82 ? 7.423 -8.295 3.667 1.00 93.94 82 VAL A N 1
ATOM 653 C CA . VAL A 1 82 ? 8.765 -8.700 3.227 1.00 93.94 82 VAL A CA 1
ATOM 654 C C . VAL A 1 82 ? 9.440 -7.555 2.472 1.00 93.94 82 VAL A C 1
ATOM 656 O O . VAL A 1 82 ? 10.585 -7.224 2.783 1.00 93.94 82 VAL A O 1
ATOM 659 N N . TRP A 1 83 ? 8.735 -6.919 1.533 1.00 93.44 83 TRP A N 1
ATOM 660 C CA . TRP A 1 83 ? 9.255 -5.780 0.773 1.00 93.44 83 TRP A CA 1
ATOM 661 C C . TRP A 1 83 ? 9.609 -4.593 1.676 1.00 93.44 83 TRP A C 1
ATOM 663 O O . TRP A 1 83 ? 10.722 -4.072 1.612 1.00 93.44 83 TRP A O 1
ATOM 673 N N . CYS A 1 84 ? 8.701 -4.203 2.574 1.00 89.50 84 CYS A N 1
ATOM 674 C CA . CYS A 1 84 ? 8.913 -3.124 3.536 1.00 89.50 84 CYS A CA 1
ATOM 675 C C . CYS A 1 84 ? 10.109 -3.394 4.454 1.00 89.50 84 CYS A C 1
ATOM 677 O O . CYS A 1 84 ? 10.829 -2.475 4.827 1.00 89.50 84 CYS A O 1
ATOM 679 N N . ARG A 1 85 ? 10.338 -4.650 4.837 1.00 87.94 85 ARG A N 1
ATOM 680 C CA . ARG A 1 85 ? 11.457 -5.012 5.711 1.00 87.94 85 ARG A CA 1
ATOM 681 C C . ARG A 1 85 ? 12.807 -4.938 5.003 1.00 87.94 85 ARG A C 1
ATOM 683 O O . ARG A 1 85 ? 13.797 -4.573 5.632 1.00 87.94 85 ARG A O 1
ATOM 690 N N . GLU A 1 86 ? 12.860 -5.378 3.751 1.00 88.12 86 GLU A N 1
ATOM 691 C CA . GLU A 1 86 ? 14.116 -5.584 3.022 1.00 88.12 86 GLU A CA 1
ATOM 692 C C . GLU A 1 86 ? 14.534 -4.351 2.217 1.00 88.12 86 GLU A C 1
ATOM 694 O O . GLU A 1 86 ? 15.698 -3.955 2.265 1.00 88.12 86 GLU A O 1
ATOM 699 N N . GLU A 1 87 ? 13.584 -3.727 1.524 1.00 77.88 87 GLU A N 1
ATOM 700 C CA . GLU A 1 87 ? 13.851 -2.689 0.522 1.00 77.88 87 GLU A CA 1
ATOM 701 C C . GLU A 1 87 ? 13.535 -1.287 1.046 1.00 77.88 87 GLU A C 1
ATOM 703 O O . GLU A 1 87 ? 14.217 -0.308 0.735 1.00 77.88 87 GLU A O 1
ATOM 708 N N . MET A 1 88 ? 12.517 -1.167 1.899 1.00 70.50 88 MET A N 1
ATOM 709 C CA . MET A 1 88 ? 12.183 0.115 2.498 1.00 70.50 88 MET A CA 1
ATOM 710 C C . MET A 1 88 ? 13.118 0.365 3.688 1.00 70.50 88 MET A C 1
ATOM 712 O O . MET A 1 88 ? 12.914 -0.128 4.792 1.00 70.50 88 MET A O 1
ATOM 716 N N . HIS A 1 89 ? 14.167 1.166 3.475 1.00 60.22 89 HIS A N 1
ATOM 717 C CA . HIS A 1 89 ? 15.135 1.595 4.499 1.00 60.22 89 HIS A CA 1
ATOM 718 C C . HIS A 1 89 ? 14.535 2.519 5.587 1.00 60.22 89 HIS A C 1
ATOM 720 O O . HIS A 1 89 ? 15.133 3.531 5.960 1.00 60.22 89 HIS A O 1
ATOM 726 N N . TYR A 1 90 ? 13.355 2.202 6.118 1.00 58.78 90 TYR A N 1
ATOM 727 C CA . TYR A 1 90 ? 12.709 2.929 7.204 1.00 58.78 90 TYR A CA 1
ATOM 728 C C . TYR A 1 90 ? 12.925 2.227 8.550 1.00 58.78 90 TYR A C 1
ATOM 730 O O . TYR A 1 90 ? 12.050 1.498 9.008 1.00 58.78 90 TYR A O 1
ATOM 738 N N . PRO A 1 91 ? 13.999 2.525 9.300 1.00 52.41 91 PRO A N 1
ATOM 739 C CA . PRO A 1 91 ? 13.973 2.323 10.731 1.00 52.41 91 PRO A CA 1
ATOM 740 C C . PRO A 1 91 ? 13.715 3.683 11.378 1.00 52.41 91 PRO A C 1
ATOM 742 O O . PRO A 1 91 ? 14.630 4.350 11.860 1.00 52.41 91 PRO A O 1
ATOM 745 N N . ARG A 1 92 ? 12.454 4.129 11.396 1.00 54.25 92 ARG A N 1
ATOM 746 C CA . ARG A 1 92 ? 12.058 5.112 12.413 1.00 54.25 92 ARG A CA 1
ATOM 747 C C . ARG A 1 92 ? 11.708 4.342 13.680 1.00 54.25 92 ARG A C 1
ATOM 749 O O . ARG A 1 92 ? 10.973 3.363 13.635 1.00 54.25 92 ARG A O 1
ATOM 756 N N . TYR A 1 93 ? 12.251 4.769 14.815 1.00 55.25 93 TYR A N 1
ATOM 757 C CA . TYR A 1 93 ? 11.845 4.247 16.118 1.00 55.25 93 TYR A CA 1
ATOM 758 C C . TYR A 1 93 ? 10.315 4.351 16.260 1.00 55.25 93 TYR A C 1
ATOM 760 O O . TYR A 1 93 ? 9.759 5.430 16.059 1.00 55.25 93 TYR A O 1
ATOM 768 N N . GLY A 1 94 ? 9.643 3.238 16.572 1.00 64.75 94 GLY A N 1
ATOM 769 C CA . GLY A 1 94 ? 8.178 3.173 16.661 1.00 64.75 94 GLY A CA 1
ATOM 770 C C . GLY A 1 94 ? 7.440 2.948 15.334 1.00 64.75 94 GLY A C 1
ATOM 771 O O . GLY A 1 94 ? 6.228 3.136 15.296 1.00 64.75 94 GLY A O 1
ATOM 772 N N . PHE A 1 95 ? 8.142 2.570 14.261 1.00 78.06 95 PHE A N 1
ATOM 773 C CA . PHE A 1 95 ? 7.524 2.123 13.011 1.00 78.06 95 PHE A CA 1
ATOM 774 C C . PHE A 1 95 ? 6.884 0.739 13.189 1.00 78.06 95 PHE A C 1
ATOM 776 O O . PHE A 1 95 ? 7.542 -0.202 13.634 1.00 78.06 95 PHE A O 1
ATOM 783 N N . ASP A 1 96 ? 5.601 0.632 12.855 1.00 89.44 96 ASP A N 1
ATOM 784 C CA . ASP A 1 96 ? 4.840 -0.614 12.875 1.00 89.44 96 ASP A CA 1
ATOM 785 C C . ASP A 1 96 ? 4.702 -1.105 11.432 1.00 89.44 96 ASP A C 1
ATOM 787 O O . ASP A 1 96 ? 3.911 -0.580 10.650 1.00 89.44 96 ASP A O 1
ATOM 791 N N . LEU A 1 97 ? 5.545 -2.074 11.075 1.00 90.06 97 LEU A N 1
ATOM 792 C CA . LEU A 1 97 ? 5.670 -2.575 9.709 1.00 90.06 97 LEU A CA 1
ATOM 793 C C . LEU A 1 97 ? 4.369 -3.203 9.196 1.00 90.06 97 LEU A C 1
ATOM 795 O O . LEU A 1 97 ? 4.038 -3.042 8.025 1.00 90.06 97 LEU A O 1
ATOM 799 N N . HIS A 1 98 ? 3.619 -3.872 10.071 1.00 94.31 98 HIS A N 1
ATOM 800 C CA . HIS A 1 98 ? 2.354 -4.500 9.705 1.00 94.31 98 HIS A CA 1
ATOM 801 C C . HIS A 1 98 ? 1.300 -3.442 9.350 1.00 94.31 98 HIS A C 1
ATOM 803 O O . HIS A 1 98 ? 0.603 -3.555 8.344 1.00 94.31 98 HIS A O 1
ATOM 809 N N . LYS A 1 99 ? 1.232 -2.353 10.126 1.00 94.06 99 LYS A N 1
ATOM 810 C CA . LYS A 1 99 ? 0.344 -1.218 9.827 1.00 94.06 99 LYS A CA 1
ATOM 811 C C . LYS A 1 99 ? 0.673 -0.542 8.502 1.00 94.06 99 LYS A C 1
ATOM 813 O O . LYS A 1 99 ? -0.247 -0.254 7.742 1.00 94.06 99 LYS A O 1
ATOM 818 N N . GLU A 1 100 ? 1.956 -0.336 8.207 1.00 91.75 100 GLU A N 1
ATOM 819 C CA . GLU A 1 100 ? 2.374 0.202 6.907 1.00 91.75 100 GLU A CA 1
ATOM 820 C C . GLU A 1 100 ? 1.938 -0.724 5.764 1.00 91.75 100 GLU A C 1
ATOM 822 O O . GLU A 1 100 ? 1.353 -0.263 4.785 1.00 91.75 100 GLU A O 1
ATOM 827 N N . ALA A 1 101 ? 2.160 -2.035 5.900 1.00 95.31 101 ALA A N 1
ATOM 828 C CA . ALA A 1 101 ? 1.759 -3.006 4.888 1.00 95.31 101 ALA A CA 1
ATOM 829 C C . ALA A 1 101 ? 0.233 -3.006 4.669 1.00 95.31 101 ALA A C 1
ATOM 831 O O . ALA A 1 101 ? -0.219 -3.026 3.524 1.00 95.31 101 ALA A O 1
ATOM 832 N N . LEU A 1 102 ? -0.568 -2.892 5.737 1.00 97.50 102 LEU A N 1
ATOM 833 C CA . LEU A 1 102 ? -2.026 -2.738 5.647 1.00 97.50 102 LEU A CA 1
ATOM 834 C C . LEU A 1 102 ? -2.433 -1.451 4.909 1.00 97.50 102 LEU A C 1
ATOM 836 O O . LEU A 1 102 ? -3.333 -1.480 4.068 1.00 97.50 102 LEU A O 1
ATOM 840 N N . GLU A 1 103 ? -1.778 -0.322 5.188 1.00 95.56 103 GLU A N 1
ATOM 841 C CA . GLU A 1 103 ? -2.031 0.950 4.498 1.00 95.56 103 GLU A CA 1
ATOM 842 C C . GLU A 1 103 ? -1.679 0.859 3.009 1.00 95.56 103 GLU A C 1
ATOM 844 O O . GLU A 1 103 ? -2.530 1.151 2.159 1.00 95.56 103 GLU A O 1
ATOM 849 N N . MET A 1 104 ? -0.477 0.368 2.687 1.00 95.56 104 MET A N 1
ATOM 850 C CA . MET A 1 104 ? -0.009 0.106 1.320 1.00 95.56 104 MET A CA 1
ATOM 851 C C . MET A 1 104 ? -0.961 -0.816 0.553 1.00 95.56 104 MET A C 1
ATOM 853 O O . MET A 1 104 ? -1.287 -0.544 -0.608 1.00 95.56 104 MET A O 1
ATOM 857 N N . HIS A 1 105 ? -1.448 -1.871 1.211 1.00 97.88 105 HIS A N 1
ATOM 858 C CA . HIS A 1 105 ? -2.439 -2.778 0.652 1.00 97.88 105 HIS A CA 1
ATOM 859 C C . HIS A 1 105 ? -3.761 -2.062 0.371 1.00 97.88 105 HIS A C 1
ATOM 861 O O . HIS A 1 105 ? -4.312 -2.191 -0.722 1.00 97.88 105 HIS A O 1
ATOM 867 N N . SER A 1 106 ? -4.265 -1.262 1.318 1.00 97.50 106 SER A N 1
ATOM 868 C CA . SER A 1 106 ? -5.513 -0.510 1.127 1.00 97.50 106 SER A CA 1
ATOM 869 C C . SER A 1 106 ? -5.420 0.480 -0.039 1.00 97.50 106 SER A C 1
ATOM 871 O O . SER A 1 106 ? -6.398 0.717 -0.743 1.00 97.50 106 SER A O 1
ATOM 873 N N . HIS A 1 107 ? -4.229 1.033 -0.278 1.00 96.12 107 HIS A N 1
ATOM 874 C CA . HIS A 1 107 ? -3.962 1.915 -1.407 1.00 96.12 107 HIS A CA 1
ATOM 875 C C . HIS A 1 107 ? -3.783 1.176 -2.734 1.00 96.12 107 HIS A C 1
ATOM 877 O O . HIS A 1 107 ? -3.706 1.844 -3.767 1.00 96.12 107 HIS A O 1
ATOM 883 N N . ARG A 1 108 ? -3.706 -0.164 -2.712 1.00 96.38 108 ARG A N 1
ATOM 884 C CA . ARG A 1 108 ? -3.370 -1.007 -3.867 1.00 96.38 108 ARG A CA 1
ATOM 885 C C . ARG A 1 108 ? -2.076 -0.539 -4.529 1.00 96.38 108 ARG A C 1
ATOM 887 O O . ARG A 1 108 ? -1.987 -0.449 -5.750 1.00 96.38 108 ARG A O 1
ATOM 894 N N . ILE A 1 109 ? -1.067 -0.193 -3.725 1.00 95.25 109 ILE A N 1
ATOM 895 C CA . ILE A 1 109 ? 0.152 0.453 -4.235 1.00 95.25 109 ILE A CA 1
ATOM 896 C C . ILE A 1 109 ? 0.882 -0.411 -5.275 1.00 95.25 109 ILE A C 1
ATOM 898 O O . ILE A 1 109 ? 1.418 0.107 -6.249 1.00 95.25 109 ILE A O 1
ATOM 902 N N . PHE A 1 110 ? 0.806 -1.732 -5.123 1.00 95.62 110 PHE A N 1
ATOM 903 C CA . PHE A 1 110 ? 1.342 -2.722 -6.055 1.00 95.62 110 PHE A CA 1
ATOM 904 C C . PHE A 1 110 ? 0.609 -2.778 -7.408 1.00 95.62 110 PHE A C 1
ATOM 906 O O . PHE A 1 110 ? 1.151 -3.336 -8.357 1.00 95.62 110 PHE A O 1
ATOM 913 N N . ASP A 1 111 ? -0.586 -2.193 -7.525 1.00 96.62 111 ASP A N 1
ATOM 914 C CA . ASP A 1 111 ? -1.313 -2.026 -8.791 1.00 96.62 111 ASP A CA 1
ATOM 915 C C . ASP A 1 111 ? -1.088 -0.624 -9.403 1.00 96.62 111 ASP A C 1
ATOM 917 O O . ASP A 1 111 ? -1.497 -0.372 -10.534 1.00 96.62 111 ASP A O 1
ATOM 921 N N . SER A 1 112 ? -0.422 0.296 -8.689 1.00 95.12 112 SER A N 1
ATOM 922 C CA . SER A 1 112 ? -0.112 1.642 -9.184 1.00 95.12 112 SER A CA 1
ATOM 923 C C . SER A 1 112 ? 1.184 1.634 -9.988 1.00 95.12 112 SER A C 1
ATOM 925 O O . SER A 1 112 ? 2.270 1.560 -9.415 1.00 95.12 112 SER A O 1
ATOM 927 N N . GLU A 1 113 ? 1.099 1.781 -11.313 1.00 94.50 113 GLU A N 1
ATOM 928 C CA . GLU A 1 113 ? 2.293 1.830 -12.167 1.00 94.50 113 GLU A CA 1
ATOM 929 C C . GLU A 1 113 ? 3.181 3.032 -11.837 1.00 94.50 113 GLU A C 1
ATOM 931 O O . GLU A 1 113 ? 4.394 2.970 -12.011 1.00 94.50 113 GLU A O 1
ATOM 936 N N . GLY A 1 114 ? 2.609 4.111 -11.300 1.00 91.19 114 GLY A N 1
ATOM 937 C CA . GLY A 1 114 ? 3.350 5.271 -10.816 1.00 91.19 114 GLY A CA 1
ATOM 938 C C . GLY A 1 114 ? 4.188 5.017 -9.556 1.00 91.19 114 GLY A C 1
ATOM 939 O O . GLY A 1 114 ? 4.996 5.880 -9.192 1.00 91.19 114 GLY A O 1
ATOM 940 N N . TRP A 1 115 ? 4.016 3.886 -8.866 1.00 91.81 115 TRP A N 1
ATOM 941 C CA . TRP A 1 115 ? 4.841 3.525 -7.716 1.00 91.81 115 TRP A CA 1
ATOM 942 C C . TRP A 1 115 ? 6.270 3.193 -8.156 1.00 91.81 115 TRP A C 1
ATOM 944 O O . TRP A 1 115 ? 6.499 2.414 -9.075 1.00 91.81 115 TRP A O 1
ATOM 954 N N . ILE A 1 116 ? 7.242 3.789 -7.463 1.00 87.75 116 ILE A N 1
ATOM 955 C CA . ILE A 1 116 ? 8.678 3.639 -7.732 1.00 87.75 116 ILE A CA 1
ATOM 956 C C . ILE A 1 116 ? 9.134 2.174 -7.753 1.00 87.75 116 ILE A C 1
ATOM 958 O O . ILE A 1 116 ? 9.972 1.811 -8.572 1.00 87.75 116 ILE A O 1
ATOM 962 N N . ASP A 1 117 ? 8.518 1.338 -6.917 1.00 91.25 117 ASP A N 1
ATOM 963 C CA . ASP A 1 117 ? 8.858 -0.075 -6.799 1.00 91.25 117 ASP A CA 1
ATOM 964 C C . ASP A 1 117 ? 7.872 -0.987 -7.538 1.00 91.25 117 ASP A C 1
ATOM 966 O O . ASP A 1 117 ? 7.949 -2.203 -7.391 1.00 91.25 117 ASP A O 1
ATOM 970 N N . TYR A 1 118 ? 6.972 -0.445 -8.370 1.00 94.81 118 TYR A N 1
ATOM 971 C CA . TYR A 1 118 ? 5.972 -1.239 -9.091 1.00 94.81 118 TYR A CA 1
ATOM 972 C C . TYR A 1 118 ? 6.598 -2.414 -9.851 1.00 94.81 118 TYR A C 1
ATOM 974 O O . TYR A 1 118 ? 6.164 -3.557 -9.709 1.00 94.81 118 TYR A O 1
ATOM 982 N N . ILE A 1 119 ? 7.632 -2.142 -10.651 1.00 94.44 119 ILE A N 1
ATOM 983 C CA . ILE A 1 119 ? 8.309 -3.164 -11.455 1.00 94.44 119 ILE A CA 1
ATOM 984 C C . ILE A 1 119 ? 9.041 -4.176 -10.562 1.00 94.44 119 ILE A C 1
ATOM 986 O O . ILE A 1 119 ? 8.763 -5.370 -10.698 1.00 94.44 119 ILE A O 1
ATOM 990 N N . PRO A 1 120 ? 9.961 -3.773 -9.663 1.00 94.00 120 PRO A N 1
ATOM 991 C CA . PRO A 1 120 ? 10.729 -4.744 -8.893 1.00 94.00 120 PRO A CA 1
ATOM 992 C C . PRO A 1 120 ? 9.879 -5.514 -7.861 1.00 94.00 120 PRO A C 1
ATOM 994 O O . PRO A 1 120 ? 10.109 -6.713 -7.695 1.00 94.00 120 PRO A O 1
ATOM 997 N N . PHE A 1 121 ? 8.847 -4.903 -7.261 1.00 95.81 121 PHE A N 1
ATOM 998 C CA . PHE A 1 121 ? 7.894 -5.604 -6.390 1.00 95.81 121 PHE A CA 1
ATOM 999 C C . PHE A 1 121 ? 7.112 -6.669 -7.163 1.00 95.81 121 PHE A C 1
ATOM 1001 O O . PHE A 1 121 ? 7.131 -7.846 -6.795 1.00 95.81 121 PHE A O 1
ATOM 1008 N N . ASN A 1 122 ? 6.448 -6.280 -8.261 1.00 97.56 122 ASN A N 1
ATOM 1009 C CA . ASN A 1 122 ? 5.629 -7.222 -9.022 1.00 97.56 122 ASN A CA 1
ATOM 1010 C C . ASN A 1 122 ? 6.494 -8.304 -9.666 1.00 97.56 122 ASN A C 1
ATOM 1012 O O . ASN A 1 122 ? 6.128 -9.466 -9.623 1.00 97.56 122 ASN A O 1
ATOM 1016 N N . ARG A 1 123 ? 7.703 -7.997 -10.145 1.00 96.06 123 ARG A N 1
ATOM 1017 C CA . ARG A 1 123 ? 8.614 -9.038 -10.646 1.00 96.06 123 ARG A CA 1
ATOM 1018 C C . ARG A 1 123 ? 8.929 -10.113 -9.603 1.00 96.06 123 ARG A C 1
ATOM 1020 O O . ARG A 1 123 ? 9.128 -11.268 -9.970 1.00 96.06 123 ARG A O 1
ATOM 1027 N N . ARG A 1 124 ? 9.002 -9.739 -8.325 1.00 97.12 124 ARG A N 1
ATOM 1028 C CA . ARG A 1 124 ? 9.327 -10.656 -7.231 1.00 97.12 124 ARG A CA 1
ATOM 1029 C C . ARG A 1 124 ? 8.124 -11.470 -6.758 1.00 97.12 124 ARG A C 1
ATOM 1031 O O . ARG A 1 124 ? 8.280 -12.662 -6.514 1.00 97.12 124 ARG A O 1
ATOM 1038 N N . PHE A 1 125 ? 6.960 -10.842 -6.601 1.00 97.75 125 PHE A N 1
ATOM 1039 C CA . PHE A 1 125 ? 5.807 -11.467 -5.934 1.00 97.75 125 PHE A CA 1
ATOM 1040 C C . PHE A 1 125 ? 4.612 -11.753 -6.847 1.00 97.75 125 PHE A C 1
ATOM 1042 O O . PHE A 1 125 ? 3.769 -12.568 -6.489 1.00 97.75 125 PHE A O 1
ATOM 1049 N N . ARG A 1 126 ? 4.530 -11.082 -7.999 1.00 97.31 126 ARG A N 1
ATOM 1050 C CA . ARG A 1 126 ? 3.437 -11.148 -8.986 1.00 97.31 126 ARG A CA 1
ATOM 1051 C C . ARG A 1 126 ? 3.991 -11.081 -10.417 1.00 97.31 126 ARG A C 1
ATOM 1053 O O . ARG A 1 126 ? 3.670 -10.142 -11.160 1.00 97.31 126 ARG A O 1
ATOM 1060 N N . PRO A 1 127 ? 4.925 -11.979 -10.793 1.00 97.25 127 PRO A N 1
ATOM 1061 C CA . PRO A 1 127 ? 5.661 -11.867 -12.050 1.00 97.25 127 PRO A CA 1
ATOM 1062 C C . PRO A 1 127 ? 4.730 -11.775 -13.262 1.00 97.25 127 PRO A C 1
ATOM 1064 O O . PRO A 1 127 ? 5.034 -11.041 -14.198 1.00 97.25 127 PRO A O 1
ATOM 1067 N N . GLU A 1 128 ? 3.559 -12.409 -13.204 1.00 96.44 128 GLU A N 1
ATOM 1068 C CA . GLU A 1 128 ? 2.526 -12.385 -14.238 1.00 96.44 128 GLU A CA 1
ATOM 1069 C C . GLU A 1 128 ? 2.022 -10.975 -14.599 1.00 96.44 128 GLU A C 1
ATOM 1071 O O . GLU A 1 128 ? 1.525 -10.762 -15.702 1.00 96.44 128 GLU A O 1
ATOM 1076 N N . VAL A 1 129 ? 2.167 -9.991 -13.703 1.00 95.69 129 VAL A N 1
ATOM 1077 C CA . VAL A 1 129 ? 1.752 -8.593 -13.930 1.00 95.69 129 VAL A CA 1
ATOM 1078 C C . VAL A 1 129 ? 2.730 -7.837 -14.837 1.00 95.69 129 VAL A C 1
ATOM 1080 O O . VAL A 1 129 ? 2.353 -6.870 -15.509 1.00 95.69 129 VAL A O 1
ATOM 1083 N N . VAL A 1 130 ? 3.999 -8.255 -14.846 1.00 95.25 130 VAL A N 1
ATOM 1084 C CA . VAL A 1 130 ? 5.095 -7.585 -15.567 1.00 95.25 130 VAL A CA 1
ATOM 1085 C C . VAL A 1 130 ? 5.730 -8.454 -16.651 1.00 95.25 130 VAL A C 1
ATOM 1087 O O . VAL A 1 130 ? 6.448 -7.936 -17.504 1.00 95.25 130 VAL A O 1
ATOM 1090 N N . GLU A 1 131 ? 5.471 -9.758 -16.649 1.00 93.75 131 GLU A N 1
ATOM 1091 C CA . GLU A 1 131 ? 5.996 -10.694 -17.634 1.00 93.75 131 GLU A CA 1
ATOM 1092 C C . GLU A 1 131 ? 5.501 -10.356 -19.048 1.00 93.75 131 GLU A C 1
ATOM 1094 O O . GLU A 1 131 ? 4.347 -9.996 -19.273 1.00 93.75 131 GLU A O 1
ATOM 1099 N N . GLY A 1 132 ? 6.412 -10.408 -20.022 1.00 90.06 132 GLY A N 1
ATOM 1100 C CA . GLY A 1 132 ? 6.127 -10.065 -21.418 1.00 90.06 132 GLY A CA 1
ATOM 1101 C C . GLY A 1 132 ? 5.941 -8.568 -21.695 1.00 90.06 132 GLY A C 1
ATOM 1102 O O . GLY A 1 132 ? 5.963 -8.166 -22.860 1.00 90.06 132 GLY A O 1
ATOM 1103 N N . ARG A 1 133 ? 5.819 -7.725 -20.662 1.00 92.25 133 ARG A N 1
ATOM 1104 C CA . ARG A 1 133 ? 5.781 -6.269 -20.817 1.00 92.25 133 ARG A CA 1
ATOM 1105 C C . ARG A 1 133 ? 7.187 -5.737 -21.048 1.00 92.25 133 ARG A C 1
ATOM 1107 O O . ARG A 1 133 ? 8.164 -6.217 -20.474 1.00 92.25 133 ARG A O 1
ATOM 1114 N N . ARG A 1 134 ? 7.284 -4.717 -21.893 1.00 90.88 134 ARG A N 1
ATOM 1115 C CA . ARG A 1 134 ? 8.513 -3.957 -22.096 1.00 90.88 134 ARG A CA 1
ATOM 1116 C C . ARG A 1 134 ? 8.343 -2.584 -21.465 1.00 90.88 134 ARG A C 1
ATOM 1118 O O . ARG A 1 134 ? 7.271 -1.991 -21.568 1.00 90.88 134 ARG A O 1
ATOM 1125 N N . PHE A 1 135 ? 9.403 -2.081 -20.845 1.00 93.69 135 PHE A N 1
ATOM 1126 C CA . PHE A 1 135 ? 9.392 -0.805 -20.136 1.00 93.69 135 PHE A CA 1
ATOM 1127 C C . PHE A 1 135 ? 10.387 0.177 -20.764 1.00 93.69 135 PHE A C 1
ATOM 1129 O O . PHE A 1 135 ? 11.455 -0.248 -21.214 1.00 93.69 135 PHE A O 1
ATOM 1136 N N . PRO A 1 136 ? 10.060 1.479 -20.804 1.00 93.25 136 PRO A N 1
ATOM 1137 C CA . PRO A 1 136 ? 11.019 2.524 -21.120 1.00 93.25 136 PRO A CA 1
ATOM 1138 C C . PRO A 1 136 ? 12.296 2.461 -20.277 1.00 93.25 136 PRO A C 1
ATOM 1140 O O . PRO A 1 136 ? 12.270 2.116 -19.092 1.00 93.25 136 PRO A O 1
ATOM 1143 N N . LYS A 1 137 ? 13.400 2.887 -20.892 1.00 93.12 137 LYS A N 1
ATOM 1144 C CA . LYS A 1 137 ? 14.681 3.143 -20.230 1.00 93.12 137 LYS A CA 1
ATOM 1145 C C . LYS A 1 137 ? 14.894 4.636 -20.110 1.00 93.12 137 LYS A C 1
ATOM 1147 O O . LYS A 1 137 ? 14.648 5.385 -21.061 1.00 93.12 137 LYS A O 1
ATOM 1152 N N . ILE A 1 138 ? 15.425 5.059 -18.973 1.00 92.62 138 ILE A N 1
ATOM 1153 C CA . ILE A 1 138 ? 15.770 6.460 -18.742 1.00 92.62 138 ILE A CA 1
ATOM 1154 C C . ILE A 1 138 ? 17.208 6.603 -18.265 1.00 92.62 138 ILE A C 1
ATOM 1156 O O . ILE A 1 138 ? 17.794 5.676 -17.711 1.00 92.62 138 ILE A O 1
ATOM 1160 N N . ARG A 1 139 ? 17.769 7.792 -18.440 1.00 92.69 139 ARG A N 1
ATOM 1161 C CA . ARG A 1 139 ? 19.047 8.194 -17.862 1.00 92.69 139 ARG A CA 1
ATOM 1162 C C . ARG A 1 139 ? 18.813 9.378 -16.942 1.00 92.69 139 ARG A C 1
ATOM 1164 O O . ARG A 1 139 ? 18.219 10.362 -17.359 1.00 92.69 139 ARG A O 1
ATOM 1171 N N . VAL A 1 140 ? 19.260 9.278 -15.695 1.00 91.06 140 VAL A N 1
ATOM 1172 C CA . VAL A 1 140 ? 19.126 10.371 -14.721 1.00 91.06 140 VAL A CA 1
ATOM 1173 C C . VAL A 1 140 ? 20.299 11.347 -14.822 1.00 91.06 140 VAL A C 1
ATOM 1175 O O . VAL A 1 140 ? 21.461 10.931 -14.856 1.00 91.06 140 VAL A O 1
ATOM 1178 N N . ASP A 1 141 ? 20.001 12.647 -14.782 1.00 85.75 141 ASP A N 1
ATOM 1179 C CA . ASP A 1 141 ? 20.975 13.716 -15.068 1.00 85.75 141 ASP A CA 1
ATOM 1180 C C . ASP A 1 141 ? 22.085 13.849 -14.010 1.00 85.75 141 ASP A C 1
ATOM 1182 O O . ASP A 1 141 ? 23.162 14.367 -14.286 1.00 85.75 141 ASP A O 1
ATOM 1186 N N . CYS A 1 142 ? 21.837 13.379 -12.781 1.00 85.94 142 CYS A N 1
ATOM 1187 C CA . CYS A 1 142 ? 22.781 13.412 -11.654 1.00 85.94 142 CYS A CA 1
ATOM 1188 C C . CYS A 1 142 ? 24.064 12.615 -11.930 1.00 85.94 142 CYS A C 1
ATOM 1190 O O . CYS A 1 142 ? 25.097 13.140 -12.326 1.00 85.94 142 CYS A O 1
ATOM 1192 N N . CYS A 1 143 ? 24.020 11.319 -11.625 1.00 87.50 143 CYS A N 1
ATOM 1193 C CA . CYS A 1 143 ? 25.171 10.431 -11.631 1.00 87.50 143 CYS A CA 1
ATOM 1194 C C . CYS A 1 143 ? 25.393 9.801 -13.010 1.00 87.50 143 CYS A C 1
ATOM 1196 O O . CYS A 1 143 ? 26.136 8.824 -13.100 1.00 87.50 143 CYS A O 1
ATOM 1198 N N . ASN A 1 144 ? 24.712 10.314 -14.044 1.00 81.50 144 ASN A N 1
ATOM 1199 C CA . ASN A 1 144 ? 24.708 9.779 -15.401 1.00 81.50 144 ASN A CA 1
ATOM 1200 C C . ASN A 1 144 ? 24.438 8.261 -15.423 1.00 81.50 144 ASN A C 1
ATOM 1202 O O . ASN A 1 144 ? 25.127 7.493 -16.093 1.00 81.50 144 ASN A O 1
ATOM 1206 N N . ARG A 1 145 ? 23.488 7.816 -14.587 1.00 84.62 145 ARG A N 1
ATOM 1207 C CA . ARG A 1 145 ? 23.125 6.403 -14.433 1.00 84.62 145 ARG A CA 1
ATOM 1208 C C . ARG A 1 145 ? 21.902 6.095 -15.279 1.00 84.62 145 ARG A C 1
ATOM 1210 O O . ARG A 1 145 ? 20.947 6.866 -15.298 1.00 84.62 145 ARG A O 1
ATOM 1217 N N . GLU A 1 146 ? 21.934 4.950 -15.938 1.00 88.06 146 GLU A N 1
ATOM 1218 C CA . GLU A 1 146 ? 20.796 4.427 -16.684 1.00 88.06 146 GLU A CA 1
ATOM 1219 C C . GLU A 1 146 ? 19.920 3.589 -15.752 1.00 88.06 146 GLU A C 1
ATOM 1221 O O . GLU A 1 146 ? 20.421 2.804 -14.945 1.00 88.06 146 GLU A O 1
ATOM 1226 N N . ILE A 1 147 ? 18.612 3.789 -15.855 1.00 83.38 147 ILE A N 1
ATOM 1227 C CA . ILE A 1 147 ? 17.579 2.983 -15.217 1.00 83.38 147 ILE A CA 1
ATOM 1228 C C . ILE A 1 147 ? 16.928 2.187 -16.336 1.00 83.38 147 ILE A C 1
ATOM 1230 O O . ILE A 1 147 ? 16.384 2.753 -17.287 1.00 83.38 147 ILE A O 1
ATOM 1234 N N . SER A 1 148 ? 17.036 0.868 -16.235 1.00 79.19 148 SER A N 1
ATOM 1235 C CA . SER A 1 148 ? 16.676 -0.034 -17.323 1.00 79.19 148 SER A CA 1
ATOM 1236 C C . SER A 1 148 ? 15.172 -0.189 -17.518 1.00 79.19 148 SER A C 1
ATOM 1238 O O . SER A 1 148 ? 14.760 -0.642 -18.579 1.00 79.19 148 SER A O 1
ATOM 1240 N N . GLU A 1 149 ? 14.354 0.099 -16.505 1.00 88.88 149 GLU A N 1
ATOM 1241 C CA . GLU A 1 149 ? 12.919 -0.176 -16.561 1.00 88.88 149 GLU A CA 1
ATOM 1242 C C . GLU A 1 149 ? 12.143 0.813 -15.692 1.00 88.88 149 GLU A C 1
ATOM 1244 O O . GLU A 1 149 ? 12.338 0.872 -14.478 1.00 88.88 149 GLU A O 1
ATOM 1249 N N . VAL A 1 150 ? 11.262 1.588 -16.323 1.00 91.38 150 VAL A N 1
ATOM 1250 C CA . VAL A 1 150 ? 10.360 2.551 -15.677 1.00 91.38 150 VAL A CA 1
ATOM 1251 C C . VAL A 1 150 ? 9.001 2.484 -16.368 1.00 91.38 150 VAL A C 1
ATOM 1253 O O . VAL A 1 150 ? 8.944 2.314 -17.581 1.00 91.38 150 VAL A O 1
ATOM 1256 N N . THR A 1 151 ? 7.896 2.599 -15.632 1.00 92.62 151 THR A N 1
ATOM 1257 C CA . THR A 1 151 ? 6.554 2.593 -16.238 1.00 92.62 151 THR A CA 1
ATOM 1258 C C . THR A 1 151 ? 6.241 3.935 -16.905 1.00 92.62 151 THR A C 1
ATOM 1260 O O . THR A 1 151 ? 6.760 4.981 -16.510 1.00 92.62 151 THR A O 1
ATOM 1263 N N . GLU A 1 152 ? 5.329 3.939 -17.877 1.00 90.94 152 GLU A N 1
ATOM 1264 C CA . GLU A 1 152 ? 4.848 5.182 -18.498 1.00 90.94 152 GLU A CA 1
ATOM 1265 C C . GLU A 1 152 ? 4.163 6.118 -17.488 1.00 90.94 152 GLU A C 1
ATOM 1267 O O . GLU A 1 152 ? 4.264 7.341 -17.596 1.00 90.94 152 GLU A O 1
ATOM 1272 N N . GLU A 1 153 ? 3.485 5.569 -16.477 1.00 91.44 153 GLU A N 1
ATOM 1273 C CA . GLU A 1 153 ? 2.877 6.379 -15.420 1.00 91.44 153 GLU A CA 1
ATOM 1274 C C . GLU A 1 153 ? 3.941 7.061 -14.548 1.00 91.44 153 GLU A C 1
ATOM 1276 O O . GLU A 1 153 ? 3.804 8.247 -14.242 1.00 91.44 153 GLU A O 1
ATOM 1281 N N . SER A 1 154 ? 5.028 6.363 -14.198 1.00 87.62 154 SER A N 1
ATOM 1282 C CA . SER A 1 154 ? 6.147 6.959 -13.460 1.00 87.62 154 SER A CA 1
ATOM 1283 C C . SER A 1 154 ? 6.795 8.110 -14.231 1.00 87.62 154 SER A C 1
ATOM 1285 O O . SER A 1 154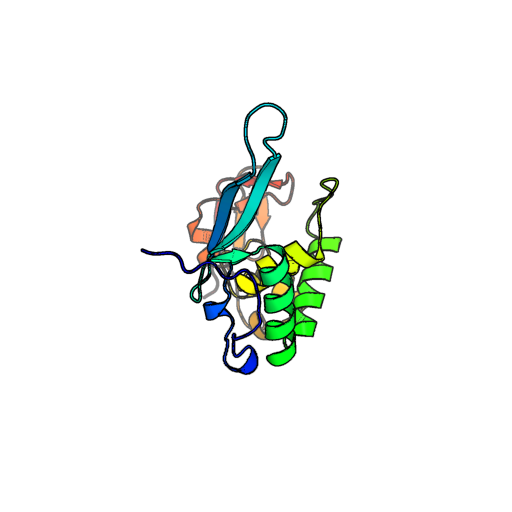 ? 7.166 9.111 -13.615 1.00 87.62 154 SER A O 1
ATOM 1287 N N . LEU A 1 155 ? 6.875 8.022 -15.567 1.00 88.06 155 LEU A N 1
ATOM 1288 C CA . LEU A 1 155 ? 7.436 9.094 -16.396 1.00 88.06 155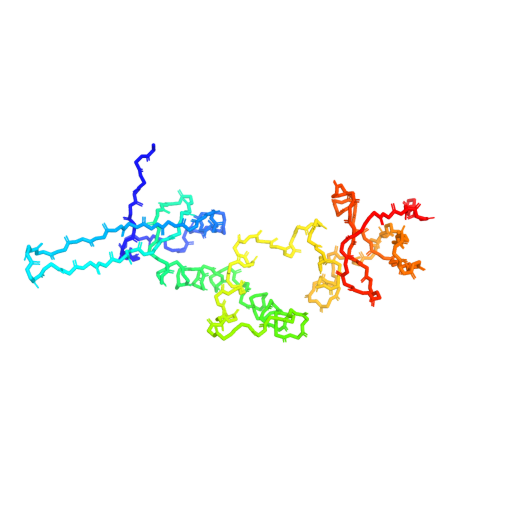 LEU A CA 1
ATOM 1289 C C . LEU A 1 155 ? 6.658 10.417 -16.258 1.00 88.06 155 LEU A C 1
ATOM 1291 O O . LEU A 1 155 ? 7.254 11.490 -16.307 1.00 88.06 155 LEU A O 1
ATOM 1295 N N . ARG A 1 156 ? 5.352 10.385 -15.965 1.00 87.88 156 ARG A N 1
ATOM 1296 C CA . ARG A 1 156 ? 4.535 11.606 -15.792 1.00 87.88 156 ARG A CA 1
ATOM 1297 C C . ARG A 1 156 ? 4.952 12.490 -14.610 1.00 87.88 156 ARG A C 1
ATOM 1299 O O . ARG A 1 156 ? 4.422 13.586 -14.464 1.00 87.88 156 ARG A O 1
ATOM 1306 N N . ARG A 1 157 ? 5.846 12.015 -13.737 1.00 81.25 157 ARG A N 1
ATOM 1307 C CA . ARG A 1 157 ? 6.336 12.763 -12.568 1.00 81.25 157 ARG A CA 1
ATOM 1308 C C . ARG A 1 157 ? 7.494 13.716 -12.885 1.00 81.25 157 ARG A C 1
ATOM 1310 O O . ARG A 1 157 ? 7.938 14.403 -11.969 1.00 81.25 157 ARG A O 1
ATOM 1317 N N . ASP A 1 158 ? 8.016 13.712 -14.118 1.00 84.88 158 ASP A N 1
ATOM 1318 C CA . ASP A 1 158 ? 9.186 14.487 -14.589 1.00 84.88 158 ASP A CA 1
ATOM 1319 C C . ASP A 1 158 ? 10.478 14.308 -13.760 1.00 84.88 158 ASP A C 1
ATOM 1321 O O . ASP A 1 158 ? 11.496 14.959 -13.999 1.00 84.88 158 ASP A O 1
ATOM 1325 N N . MET A 1 159 ? 10.464 13.399 -12.782 1.00 88.69 159 MET A N 1
ATOM 1326 C CA . MET A 1 159 ? 11.577 13.092 -11.898 1.00 88.69 159 MET A CA 1
ATOM 1327 C C . MET A 1 159 ? 11.651 11.595 -11.617 1.00 88.69 159 MET A C 1
ATOM 1329 O O . MET A 1 159 ? 10.628 10.937 -11.426 1.00 88.69 159 MET A O 1
ATOM 1333 N N . ALA A 1 160 ? 12.873 11.081 -11.506 1.00 88.31 160 ALA A N 1
ATOM 1334 C CA . ALA A 1 160 ? 13.163 9.694 -11.173 1.00 88.31 160 ALA A CA 1
ATOM 1335 C C . ALA A 1 160 ? 14.240 9.592 -10.075 1.00 88.31 160 ALA A C 1
ATOM 1337 O O . ALA A 1 160 ? 15.095 10.479 -9.961 1.00 88.31 160 ALA A O 1
ATOM 1338 N N . PRO A 1 161 ? 14.211 8.531 -9.250 1.00 88.06 161 PRO A N 1
ATOM 1339 C CA . PRO A 1 161 ? 15.231 8.271 -8.236 1.00 88.06 161 PRO A CA 1
ATOM 1340 C C . PRO A 1 161 ? 16.576 7.909 -8.884 1.00 88.06 161 PRO A C 1
ATOM 1342 O O . PRO A 1 161 ? 16.678 6.992 -9.692 1.00 88.06 161 PRO A O 1
ATOM 1345 N N . CYS A 1 162 ? 17.649 8.594 -8.508 1.00 87.69 162 CYS A N 1
ATOM 1346 C CA . CYS A 1 162 ? 18.991 8.279 -8.991 1.00 87.69 162 CYS A CA 1
ATOM 1347 C C . CYS A 1 162 ? 19.522 7.008 -8.294 1.00 87.69 162 CYS A C 1
ATOM 1349 O O . CYS A 1 162 ? 19.750 7.068 -7.087 1.00 87.69 162 CYS A O 1
ATOM 1351 N N . PRO A 1 163 ? 19.830 5.891 -8.985 1.00 84.69 163 PRO A N 1
ATOM 1352 C CA . PRO A 1 163 ? 20.303 4.668 -8.318 1.00 84.69 163 PRO A CA 1
ATOM 1353 C C . PRO A 1 163 ? 21.696 4.825 -7.685 1.00 84.69 163 PRO A C 1
ATOM 1355 O O . PRO A 1 163 ? 22.099 4.024 -6.852 1.00 84.69 163 PRO A O 1
ATOM 1358 N N . GLY A 1 164 ? 22.453 5.860 -8.071 1.00 85.88 164 GLY A N 1
ATOM 1359 C CA . GLY A 1 164 ? 23.765 6.148 -7.489 1.00 85.88 164 GLY A CA 1
ATOM 1360 C C . GLY A 1 164 ? 23.719 6.925 -6.170 1.00 85.88 164 GLY A C 1
ATOM 1361 O O . GLY A 1 164 ? 24.561 6.694 -5.311 1.00 85.88 164 GLY A O 1
ATOM 1362 N N . CYS A 1 165 ? 22.778 7.863 -6.013 1.00 88.19 165 CYS A N 1
ATOM 1363 C CA . CYS A 1 165 ? 22.748 8.779 -4.862 1.00 88.19 165 CYS A CA 1
ATOM 1364 C C . CYS A 1 165 ? 21.384 8.899 -4.166 1.00 88.19 165 CYS A C 1
ATOM 1366 O O . CYS A 1 165 ? 21.252 9.675 -3.224 1.00 88.19 165 CYS A O 1
ATOM 1368 N N . GLY A 1 166 ? 20.358 8.191 -4.643 1.00 83.94 166 GLY A N 1
ATOM 1369 C CA . GLY A 1 166 ? 18.988 8.211 -4.118 1.00 83.94 166 GLY A CA 1
ATOM 1370 C C . GLY A 1 166 ? 18.198 9.494 -4.399 1.00 83.94 166 GLY A C 1
ATOM 1371 O O . GLY A 1 166 ? 17.005 9.560 -4.115 1.00 83.94 166 GLY A O 1
ATOM 1372 N N . ALA A 1 167 ? 18.826 10.533 -4.954 1.00 87.56 167 ALA A N 1
ATOM 1373 C CA . ALA A 1 167 ? 18.166 11.812 -5.169 1.00 87.56 167 ALA A CA 1
ATOM 1374 C C . ALA A 1 167 ? 17.176 11.754 -6.342 1.00 87.56 167 ALA A C 1
ATOM 1376 O O . ALA A 1 167 ? 17.508 11.243 -7.408 1.00 87.56 167 ALA A O 1
ATOM 1377 N N . PHE A 1 168 ? 15.996 12.353 -6.176 1.00 89.06 168 PHE A N 1
ATOM 1378 C CA . PHE A 1 168 ? 15.052 12.553 -7.277 1.00 89.06 168 PHE A CA 1
ATOM 1379 C C . PHE A 1 168 ? 15.545 13.673 -8.195 1.00 89.06 168 PHE A C 1
ATOM 1381 O O . PHE A 1 168 ? 15.873 14.770 -7.725 1.00 89.06 168 PHE A O 1
ATOM 1388 N N . ARG A 1 169 ? 15.653 13.388 -9.494 1.00 90.62 169 ARG A N 1
ATOM 1389 C CA . ARG A 1 169 ? 16.182 14.308 -10.512 1.00 90.62 169 ARG A CA 1
ATOM 1390 C C . ARG A 1 169 ? 15.436 14.165 -11.828 1.00 90.62 169 ARG A C 1
ATOM 1392 O O . ARG A 1 169 ? 14.783 13.149 -12.051 1.00 90.62 169 ARG A O 1
ATOM 1399 N N . SER A 1 170 ? 15.580 15.176 -12.679 1.00 91.50 170 SER A N 1
ATOM 1400 C CA . SER A 1 170 ? 15.218 15.089 -14.089 1.00 91.50 170 SER A CA 1
ATOM 1401 C C . SER A 1 170 ? 15.963 13.944 -14.773 1.00 91.50 170 SER A C 1
ATOM 1403 O O . SER A 1 170 ? 17.005 13.460 -14.303 1.00 91.50 170 SER A O 1
ATOM 1405 N N . TYR A 1 171 ? 15.369 13.479 -15.861 1.00 91.94 171 TYR A N 1
ATOM 1406 C CA . TYR A 1 171 ? 15.857 12.349 -16.619 1.00 91.94 171 TYR A CA 1
ATOM 1407 C C . TYR A 1 171 ? 15.604 12.565 -18.113 1.00 91.94 171 TYR A C 1
ATOM 1409 O O . TYR A 1 171 ? 14.708 13.307 -18.517 1.00 91.94 171 TYR A O 1
ATOM 1417 N N . GLU A 1 172 ? 16.360 11.842 -18.925 1.00 92.62 172 GLU A N 1
ATOM 1418 C CA . GLU A 1 172 ? 16.163 11.697 -20.362 1.00 92.62 172 GLU A CA 1
ATOM 1419 C C . GLU A 1 172 ? 15.595 10.301 -20.654 1.00 92.62 172 GLU A C 1
ATOM 1421 O O . GLU A 1 172 ? 16.092 9.307 -20.121 1.00 92.62 172 GLU A O 1
ATOM 1426 N N . VAL A 1 173 ? 14.568 10.197 -21.503 1.00 93.06 173 VAL A N 1
ATOM 1427 C CA . VAL A 1 173 ? 14.108 8.892 -22.010 1.00 93.06 173 VAL A CA 1
ATOM 1428 C C . VAL A 1 173 ? 15.027 8.460 -23.143 1.00 93.06 173 VAL A C 1
ATOM 1430 O O . VAL A 1 173 ? 15.060 9.102 -24.188 1.00 93.06 173 VAL A O 1
ATOM 1433 N N . ILE A 1 174 ? 15.754 7.364 -22.936 1.00 93.62 174 ILE A N 1
ATOM 1434 C CA . ILE A 1 174 ? 16.772 6.878 -23.879 1.00 93.62 174 ILE A CA 1
ATOM 1435 C C . ILE A 1 174 ? 16.254 5.754 -24.779 1.00 93.62 174 ILE A C 1
ATOM 1437 O O . ILE A 1 174 ? 16.766 5.563 -25.877 1.00 93.62 174 ILE A O 1
ATOM 1441 N N . GLU A 1 175 ? 15.230 5.022 -24.340 1.00 92.38 175 GLU A N 1
ATOM 1442 C CA . GLU A 1 175 ? 14.590 3.967 -25.127 1.00 92.38 175 GLU A CA 1
ATOM 1443 C C . GLU A 1 175 ? 13.119 3.870 -24.731 1.00 92.38 175 GLU A C 1
ATOM 1445 O O . GLU A 1 175 ? 12.791 3.848 -23.542 1.00 92.38 175 GLU A O 1
ATOM 1450 N N . ARG A 1 176 ? 12.233 3.784 -25.725 1.00 90.44 176 ARG A N 1
ATOM 1451 C CA . ARG A 1 176 ? 10.843 3.372 -25.530 1.00 90.44 176 ARG A CA 1
ATOM 1452 C C . ARG A 1 176 ? 10.633 2.071 -26.295 1.00 90.44 176 ARG A C 1
ATOM 1454 O O . ARG A 1 176 ? 11.034 2.009 -27.456 1.00 90.44 176 ARG A O 1
ATOM 1461 N N . PRO A 1 177 ? 10.054 1.044 -25.668 1.00 83.81 177 PRO A N 1
ATOM 1462 C CA . PRO A 1 177 ? 9.717 -0.169 -26.385 1.00 83.81 177 PRO A CA 1
ATOM 1463 C C . PRO A 1 177 ? 8.592 0.102 -27.389 1.00 83.81 177 PRO A C 1
ATOM 1465 O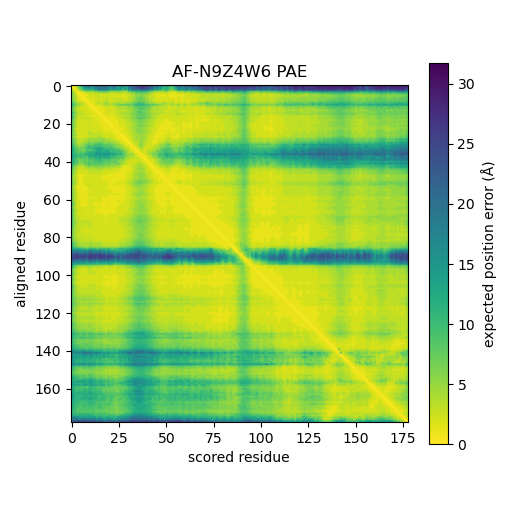 O . PRO A 1 177 ? 7.650 0.829 -27.072 1.00 83.81 177 PRO A O 1
ATOM 1468 N N . GLU A 1 178 ? 8.728 -0.469 -28.586 1.00 69.75 178 GLU A N 1
ATOM 1469 C CA . GLU A 1 178 ? 7.676 -0.523 -29.614 1.00 69.75 178 GLU A CA 1
ATOM 1470 C C . GLU A 1 178 ? 6.518 -1.444 -29.212 1.00 69.75 178 GLU A C 1
ATOM 1472 O O . GLU A 1 178 ? 6.792 -2.495 -28.575 1.00 69.75 178 GLU A O 1
#

Organism: NCBI:txid997897